Protein AF-A0A356NA91-F1 (afdb_monomer)

Nearest PDB structures (foldseek):
  4g2a-assembly1_A  TM=3.171E-01  e=8.346E-02  Legionella pneumophila subsp. pneumophila str. Philadelphia 1
  7w2t-assembly1_A  TM=3.058E-01  e=1.962E+00  Thermoanaerobacterium xylanolyticum LX-11
  4zlf-assembly1_A  TM=3.168E-01  e=4.503E+00  Saccharophagus degradans 2-40
  8i5u-assembly1_A  TM=1.752E-01  e=4.031E+00  Thermoanaerobacterium xylanolyticum LX-11

pLDDT: mean 80.65, std 19.04, range [24.55, 98.62]

Sequence (341 aa):
MKKRVDSVFKNATIATLVSAVIFVAVFCFFALLPTSVCEANSALRYYEGRDASGVILTTKDSPVVVEKEDLTFDIQFDEHYLNGLQIGSVSAKYTFKNTSDAEAKTNVVFPIDFLSVINYQNNDDFSKYGVKVNEETVTSNLRYSYKIQGSTFSVEDDLEYLKDEIITDEFYTPETVVYKYVYACTAGDSFCKMYFGGIDARKVVCDNVYTSYWQNLDGAESIGFWVDKNEYIFYSIGEEIDFAERAEFFSDSERTSRVNGSFKLLSKQDITFGDLAYQYYDENYGVSKTDWYNAVYASLKEVYPKIALGYCFNVYRNLYCWFEYDMTFAPQETLVNEVVA

Foldseek 3Di:
DVVVVVVVVVVVVVVVVVVVVVVVVVVVVVVPDPPDDDFDDDDDPDDDDDGHDQKDWPDPPFLKDFPDKDKDWDWAADPVDPVRTDTDWIKMKTKIWRQFQAKTKTKMKGFDFALVVCCVVPVPDCVQWFKDKQNHTDDWDKAWAFDDPPDDDDPVLRCPLRDPAADDDPFQDQQWKKKKWKWFKPDDFWKKKFWQPPDQLLQKEWQDDFPDWDQDPVRTIMTMHTNDDRMTIMMGTNDDDDRFVRIWIANDPVRPHTDDMTIDTPDMDIDGSNCLLCVQPDVVSVHDSRNSSSNLVVLSVVQPSHHHYSCSSVRSRRITIMIIDMDMARGRDIMMMMIID

Structure (mmCIF, N/CA/C/O backbone):
data_AF-A0A356NA91-F1
#
_entry.id   AF-A0A356NA91-F1
#
loop_
_atom_site.group_PDB
_atom_site.id
_atom_site.type_symbol
_atom_site.label_atom_id
_atom_site.label_alt_id
_atom_site.label_comp_id
_atom_site.label_asym_id
_atom_site.label_entity_id
_atom_site.label_seq_id
_atom_site.pdbx_PDB_ins_code
_atom_site.Cartn_x
_atom_site.Cartn_y
_atom_site.Cartn_z
_atom_site.occupancy
_atom_site.B_iso_or_equiv
_atom_site.auth_seq_id
_atom_site.auth_comp_id
_atom_site.auth_asym_id
_atom_site.auth_atom_id
_atom_site.pdbx_PDB_model_num
ATOM 1 N N . MET A 1 1 ? -66.023 53.956 -11.271 1.00 52.88 1 MET A N 1
ATOM 2 C CA . MET A 1 1 ? -64.610 53.641 -10.945 1.00 52.88 1 MET A CA 1
ATOM 3 C C . MET A 1 1 ? -64.351 53.307 -9.471 1.00 52.88 1 MET A C 1
ATOM 5 O O . MET A 1 1 ? -63.562 52.406 -9.245 1.00 52.88 1 MET A O 1
ATOM 9 N N . LYS A 1 2 ? -65.032 53.903 -8.475 1.00 46.31 2 LYS A N 1
ATOM 10 C CA . LYS A 1 2 ? -64.784 53.627 -7.035 1.00 46.31 2 LYS A CA 1
ATOM 11 C C . LYS A 1 2 ? -65.022 52.165 -6.583 1.00 46.31 2 LYS A C 1
ATOM 13 O O . LYS A 1 2 ? -64.142 51.566 -5.988 1.00 46.31 2 LYS A O 1
ATOM 18 N N . LYS A 1 3 ? -66.135 51.531 -6.985 1.00 44.50 3 LYS A N 1
ATOM 19 C CA . LYS A 1 3 ? -66.474 50.139 -6.587 1.00 44.50 3 LYS A CA 1
ATOM 20 C C . LYS A 1 3 ? -65.503 49.049 -7.077 1.00 44.50 3 LYS A C 1
ATOM 22 O O . LYS A 1 3 ? -65.467 47.973 -6.494 1.00 44.50 3 LYS A O 1
ATOM 27 N N . ARG A 1 4 ? -64.745 49.293 -8.154 1.00 42.06 4 ARG A N 1
ATOM 28 C CA . ARG A 1 4 ? -63.830 48.290 -8.734 1.00 42.06 4 ARG A CA 1
ATOM 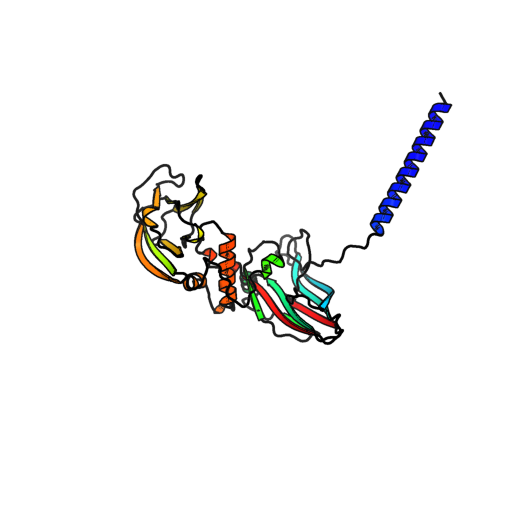29 C C . ARG A 1 4 ? -62.478 48.277 -8.010 1.00 42.06 4 ARG A C 1
ATOM 31 O O . ARG A 1 4 ? -61.898 47.211 -7.858 1.00 42.06 4 ARG A O 1
ATOM 38 N N . VAL A 1 5 ? -62.043 49.434 -7.503 1.00 47.41 5 VAL A N 1
ATOM 39 C CA . VAL A 1 5 ? -60.789 49.598 -6.749 1.00 47.41 5 VAL A CA 1
ATOM 40 C C . VAL A 1 5 ? -60.898 48.955 -5.360 1.00 47.41 5 VAL A C 1
ATOM 42 O O . VAL A 1 5 ? -60.019 48.187 -4.986 1.00 47.41 5 VAL A O 1
ATOM 45 N N . ASP A 1 6 ? -62.024 49.127 -4.659 1.00 45.84 6 ASP A N 1
ATOM 46 C CA . ASP A 1 6 ? -62.216 48.549 -3.315 1.00 45.84 6 ASP A CA 1
ATOM 47 C C . ASP A 1 6 ? -62.248 47.006 -3.304 1.00 45.84 6 ASP A C 1
ATOM 49 O O . ASP A 1 6 ? -61.796 46.381 -2.344 1.00 45.84 6 ASP A O 1
ATOM 53 N N . SER A 1 7 ? -62.739 46.364 -4.377 1.00 46.72 7 SER A N 1
ATOM 54 C CA . SER A 1 7 ? -62.744 44.891 -4.482 1.00 46.72 7 SER A CA 1
ATOM 55 C C . SER A 1 7 ? -61.357 44.307 -4.767 1.00 46.72 7 SER A C 1
ATOM 57 O O . SER A 1 7 ? -61.027 43.233 -4.272 1.00 46.72 7 SER A O 1
ATOM 59 N N . VAL A 1 8 ? -60.522 45.036 -5.518 1.00 48.06 8 VAL A N 1
ATOM 60 C CA . VAL A 1 8 ? -59.151 44.615 -5.837 1.00 48.06 8 VAL A CA 1
ATOM 61 C C . VAL A 1 8 ? -58.264 44.738 -4.599 1.00 48.06 8 VAL A C 1
ATOM 63 O O . VAL A 1 8 ? -57.504 43.817 -4.314 1.00 48.06 8 VAL A O 1
ATOM 66 N N . PHE A 1 9 ? -58.425 45.804 -3.806 1.00 45.66 9 PHE A N 1
ATOM 67 C CA . PHE A 1 9 ? -57.705 45.952 -2.538 1.00 45.66 9 PHE A CA 1
ATOM 68 C C . PHE A 1 9 ? -58.121 44.896 -1.504 1.00 45.66 9 PHE A C 1
ATOM 70 O O . PHE A 1 9 ? -57.244 44.263 -0.927 1.00 45.66 9 PHE A O 1
ATOM 77 N N . LYS A 1 10 ? -59.422 44.608 -1.329 1.00 48.16 10 LYS A N 1
ATOM 78 C CA . LYS A 1 10 ? -59.873 43.528 -0.425 1.00 48.16 10 LYS A CA 1
ATOM 79 C C . LYS A 1 10 ? -59.337 42.150 -0.825 1.00 48.16 10 LYS A C 1
ATOM 81 O O . LYS A 1 10 ? -58.897 41.401 0.043 1.00 48.16 10 LYS A O 1
ATOM 86 N N . ASN A 1 11 ? -59.338 41.826 -2.119 1.00 46.75 11 ASN A N 1
ATOM 87 C CA . ASN A 1 11 ? -58.838 40.538 -2.604 1.00 46.75 11 ASN A CA 1
ATOM 88 C C . ASN A 1 11 ? -57.311 40.424 -2.476 1.00 46.75 11 ASN A C 1
ATOM 90 O O . ASN A 1 11 ? -56.815 39.350 -2.149 1.00 46.75 11 ASN A O 1
ATOM 94 N N . ALA A 1 12 ? -56.574 41.526 -2.653 1.00 48.59 12 ALA A N 1
ATOM 95 C CA . ALA A 1 12 ? -55.131 41.561 -2.434 1.00 48.59 12 ALA A CA 1
ATOM 96 C C . ALA A 1 12 ? -54.767 41.361 -0.953 1.00 48.59 12 ALA A C 1
ATOM 98 O O . ALA A 1 12 ? -53.853 40.590 -0.666 1.00 48.59 12 ALA A O 1
ATOM 99 N N . THR A 1 13 ? -55.505 41.979 -0.019 1.00 53.97 13 THR A N 1
ATOM 100 C CA . THR A 1 13 ? -55.284 41.830 1.434 1.00 53.97 13 THR A CA 1
ATOM 101 C C . THR A 1 13 ? -55.638 40.429 1.940 1.00 53.97 13 THR A C 1
ATOM 103 O O . THR A 1 13 ? -54.930 39.879 2.777 1.00 53.97 13 THR A O 1
ATOM 106 N N . ILE A 1 14 ? -56.700 39.811 1.409 1.00 56.38 14 ILE A N 1
ATOM 107 C CA . ILE A 1 14 ? -57.073 38.429 1.754 1.00 56.38 14 ILE A CA 1
ATOM 108 C C . ILE A 1 14 ? -56.044 37.436 1.195 1.00 56.38 14 ILE A C 1
ATOM 110 O O . ILE A 1 14 ? -55.638 36.522 1.908 1.00 56.38 14 ILE A O 1
ATOM 114 N N . ALA A 1 15 ? -55.553 37.640 -0.032 1.00 52.84 15 ALA A N 1
ATOM 115 C CA . ALA A 1 15 ? -54.510 36.794 -0.613 1.00 52.84 15 ALA A CA 1
ATOM 116 C C . ALA A 1 15 ? -53.174 36.889 0.150 1.00 52.84 15 ALA A C 1
ATOM 118 O O . ALA A 1 15 ? -52.513 35.871 0.348 1.00 52.84 15 ALA A O 1
ATOM 119 N N . THR A 1 16 ? -52.800 38.077 0.645 1.00 56.31 16 THR A N 1
ATOM 120 C CA . THR A 1 16 ? -51.596 38.239 1.486 1.00 56.31 16 THR A CA 1
ATOM 121 C C . THR A 1 16 ? -51.759 37.597 2.861 1.00 56.31 16 THR A C 1
ATOM 123 O O . THR A 1 16 ? -50.821 36.962 3.336 1.00 56.31 16 THR A O 1
ATOM 126 N N . LEU A 1 17 ? -52.943 37.685 3.481 1.00 55.72 17 LEU A N 1
ATOM 127 C CA . LEU A 1 17 ? -53.200 37.022 4.765 1.00 55.72 17 LEU A CA 1
ATOM 128 C C . LEU A 1 17 ? -53.178 35.492 4.639 1.00 55.72 17 LEU A C 1
ATOM 130 O O . LEU A 1 17 ? -52.579 34.816 5.470 1.00 55.72 17 LEU A O 1
ATOM 134 N N . VAL A 1 18 ? -53.790 34.943 3.585 1.00 59.69 18 VAL A N 1
ATOM 135 C CA . VAL A 1 18 ? -53.795 33.494 3.324 1.00 59.69 18 VAL A CA 1
ATOM 136 C C . VAL A 1 18 ? -52.380 32.996 3.024 1.00 59.69 18 VAL A C 1
ATOM 138 O O . VAL A 1 18 ? -51.972 31.970 3.562 1.00 59.69 18 VAL A O 1
ATOM 141 N N . SER A 1 19 ? -51.591 33.751 2.252 1.00 56.41 19 SER A N 1
ATOM 142 C CA . SER A 1 19 ? -50.186 33.418 2.000 1.00 56.41 19 SER A CA 1
ATOM 143 C C . SER A 1 19 ? -49.344 33.437 3.278 1.00 56.41 19 SER A C 1
ATOM 145 O O . SER A 1 19 ? -48.498 32.565 3.447 1.00 56.41 19 SER A O 1
ATOM 147 N N . ALA A 1 20 ? -49.574 34.389 4.188 1.00 54.94 20 ALA A N 1
ATOM 148 C CA . ALA A 1 20 ? -48.843 34.470 5.452 1.00 54.94 20 ALA A CA 1
ATOM 149 C C . ALA A 1 20 ? -49.190 33.307 6.398 1.00 54.94 20 ALA A C 1
ATOM 151 O O . ALA A 1 20 ? -48.299 32.731 7.016 1.00 54.94 20 ALA A O 1
ATOM 152 N N . VAL A 1 21 ? -50.465 32.910 6.470 1.00 63.47 21 VAL A N 1
ATOM 153 C CA . VAL A 1 21 ? -50.903 31.773 7.298 1.00 63.47 21 VAL A CA 1
ATOM 154 C C . VAL A 1 21 ? -50.375 30.445 6.750 1.00 63.47 21 VAL A C 1
ATOM 156 O O . VAL A 1 21 ? -49.928 29.610 7.531 1.00 63.47 21 VAL A O 1
ATOM 159 N N . ILE A 1 22 ? -50.353 30.262 5.425 1.00 62.59 22 ILE A N 1
ATOM 160 C CA . ILE A 1 22 ? -49.745 29.076 4.799 1.00 62.59 22 ILE A CA 1
ATOM 161 C C . ILE A 1 22 ? -48.235 29.047 5.062 1.00 62.59 22 ILE A C 1
ATOM 163 O O . ILE A 1 22 ? -47.702 27.996 5.403 1.00 62.59 22 ILE A O 1
ATOM 167 N N . PHE A 1 23 ? -47.552 30.192 4.974 1.00 56.34 23 PHE A N 1
ATOM 168 C CA . PHE A 1 23 ? -46.113 30.268 5.231 1.00 56.34 23 PHE A CA 1
ATOM 169 C C . PHE A 1 23 ? -45.770 29.897 6.681 1.00 56.34 23 PHE A C 1
ATOM 171 O O . PHE A 1 23 ? -44.869 29.097 6.908 1.00 56.34 23 PHE A O 1
ATOM 178 N N . VAL A 1 24 ? -46.535 30.399 7.657 1.00 60.75 24 VAL A N 1
ATOM 179 C CA . VAL A 1 24 ? -46.356 30.057 9.079 1.00 60.75 24 VAL A CA 1
ATOM 180 C C . VAL A 1 24 ? -46.704 28.590 9.353 1.00 60.75 24 VAL A C 1
ATOM 182 O O . VAL A 1 24 ? -45.975 27.922 10.079 1.00 60.75 24 VAL A O 1
ATOM 185 N N . ALA A 1 25 ? -47.760 28.052 8.735 1.00 54.66 25 ALA A N 1
ATOM 186 C CA . ALA A 1 25 ? -48.141 26.649 8.901 1.00 54.66 25 ALA A CA 1
ATOM 187 C C . ALA A 1 25 ? -47.094 25.679 8.325 1.00 54.66 25 ALA A C 1
ATOM 189 O O . ALA A 1 25 ? -46.792 24.670 8.957 1.00 54.66 25 ALA A O 1
ATOM 190 N N . VAL A 1 26 ? -46.495 26.000 7.171 1.00 55.28 26 VAL A N 1
ATOM 191 C CA . VAL A 1 26 ? -45.390 25.220 6.589 1.00 55.28 26 VAL A CA 1
ATOM 192 C C . VAL A 1 26 ? -44.143 25.316 7.473 1.00 55.28 26 VAL A C 1
ATOM 194 O O . VAL A 1 26 ? -43.510 24.298 7.736 1.00 55.28 26 VAL A O 1
ATOM 197 N N . PHE A 1 27 ? -43.833 26.498 8.014 1.00 48.66 27 PHE A N 1
ATOM 198 C CA . PHE A 1 27 ? -42.690 26.685 8.915 1.00 48.66 27 PHE A CA 1
ATOM 199 C C . PHE A 1 27 ? -42.842 25.902 10.230 1.00 48.66 27 PHE A C 1
ATOM 201 O O . PHE A 1 27 ? -41.894 25.271 10.693 1.00 48.66 27 PHE A O 1
ATOM 208 N N . CYS A 1 28 ? -44.048 25.871 10.806 1.00 48.38 28 CYS A N 1
ATOM 209 C CA . CYS A 1 28 ? -44.343 25.064 11.991 1.00 48.38 28 CYS A CA 1
ATOM 210 C C . CYS A 1 28 ? -44.308 23.555 11.706 1.00 48.38 28 CYS A C 1
ATOM 212 O O . CYS A 1 28 ? -43.957 22.790 12.599 1.00 48.38 28 CYS A O 1
ATOM 214 N N . PHE A 1 29 ? -44.625 23.120 10.480 1.00 44.59 29 PHE A N 1
ATOM 215 C CA . PHE A 1 29 ? -44.532 21.709 10.093 1.00 44.59 29 PHE A CA 1
ATOM 216 C C . PHE A 1 29 ? -43.074 21.245 9.951 1.00 44.59 29 PHE A C 1
ATOM 218 O O . PHE A 1 29 ? -42.764 20.126 10.341 1.00 44.59 29 PHE A O 1
ATOM 225 N N . PHE A 1 30 ? -42.162 22.111 9.489 1.00 46.22 30 PHE A N 1
ATOM 226 C CA . PHE A 1 30 ? -40.718 21.826 9.474 1.00 46.22 30 PHE A CA 1
ATOM 227 C C . PHE A 1 30 ? -40.083 21.838 10.873 1.00 46.22 30 PHE A C 1
ATOM 229 O O . PHE A 1 30 ? -39.152 21.079 11.116 1.00 46.22 30 PHE A O 1
ATOM 236 N N . ALA A 1 31 ? -40.604 22.642 11.806 1.00 46.47 31 ALA A N 1
ATOM 237 C CA . ALA A 1 31 ? -40.119 22.695 13.190 1.00 46.47 31 ALA A CA 1
ATOM 238 C C . ALA A 1 31 ? -40.590 21.518 14.076 1.00 46.47 31 ALA A C 1
ATOM 240 O O . ALA A 1 31 ? -40.097 21.364 15.189 1.00 46.47 31 ALA A O 1
ATOM 241 N N . LEU A 1 32 ? -41.552 20.715 13.602 1.00 40.22 32 LEU A N 1
ATOM 242 C CA . LEU A 1 32 ? -42.113 19.547 14.302 1.00 40.22 32 LEU A CA 1
ATOM 243 C C . LEU A 1 32 ? -41.665 18.204 13.701 1.00 40.22 32 LEU A C 1
ATOM 245 O O . LEU A 1 32 ? -42.078 17.152 14.191 1.00 40.22 32 LEU A O 1
ATOM 249 N N . LEU A 1 33 ? -40.833 18.219 12.656 1.00 39.28 33 LEU A N 1
ATOM 250 C CA . LEU A 1 33 ? -40.148 17.011 12.205 1.00 39.28 33 LEU A CA 1
ATOM 251 C C . LEU A 1 33 ? -39.093 16.640 13.258 1.00 39.28 33 LEU A C 1
ATOM 253 O O . LEU A 1 33 ? -38.410 17.543 13.747 1.00 39.28 33 LEU A O 1
ATOM 257 N N . PRO A 1 34 ? -38.961 15.354 13.637 1.00 36.94 34 PRO A N 1
ATOM 258 C CA . PRO A 1 34 ? -37.907 14.931 14.547 1.00 36.94 34 PRO A CA 1
ATOM 259 C C . PRO A 1 34 ? -36.578 15.427 13.987 1.00 36.94 34 PRO A C 1
ATOM 261 O O . PRO A 1 34 ? -36.238 15.148 12.836 1.00 36.94 34 PRO A O 1
ATOM 264 N N . THR A 1 35 ? -35.872 16.222 14.790 1.00 37.59 35 THR A N 1
ATOM 265 C CA . THR A 1 35 ? -34.499 16.613 14.502 1.00 37.59 35 THR A CA 1
ATOM 266 C C . THR A 1 35 ? -33.730 15.331 14.245 1.00 37.59 35 THR A C 1
ATOM 268 O O . THR A 1 35 ? -33.731 14.428 15.082 1.00 37.59 35 THR A O 1
ATOM 271 N N . SER A 1 36 ? -33.178 15.258 13.041 1.00 34.56 36 SER A N 1
ATOM 272 C CA . SER A 1 36 ? -32.194 14.293 12.575 1.00 34.56 36 SER A CA 1
ATOM 273 C C . SER A 1 36 ? -31.358 13.708 13.712 1.00 34.56 36 SER A C 1
ATOM 275 O O . SER A 1 36 ? -30.890 14.438 14.587 1.00 34.56 36 SER A O 1
ATOM 277 N N . VAL A 1 37 ? -31.194 12.385 13.658 1.00 28.83 37 VAL A N 1
ATOM 278 C CA . VAL A 1 37 ? -30.255 11.609 14.468 1.00 28.83 37 VAL A CA 1
ATOM 279 C C . VAL A 1 37 ? -28.923 12.356 14.507 1.00 28.83 37 VAL A C 1
ATOM 281 O O . VAL A 1 37 ? -28.446 12.855 13.487 1.00 28.83 37 VAL A O 1
ATOM 284 N N . CYS A 1 38 ? -28.406 12.540 15.717 1.00 27.58 38 CYS A N 1
ATOM 285 C CA . CYS A 1 38 ? -27.170 13.259 15.957 1.00 27.58 38 CYS A CA 1
ATOM 286 C C . CYS A 1 38 ? -26.015 12.354 15.515 1.00 27.58 38 CYS A C 1
ATOM 288 O O . CYS A 1 38 ? -25.649 11.426 16.224 1.00 27.58 38 CY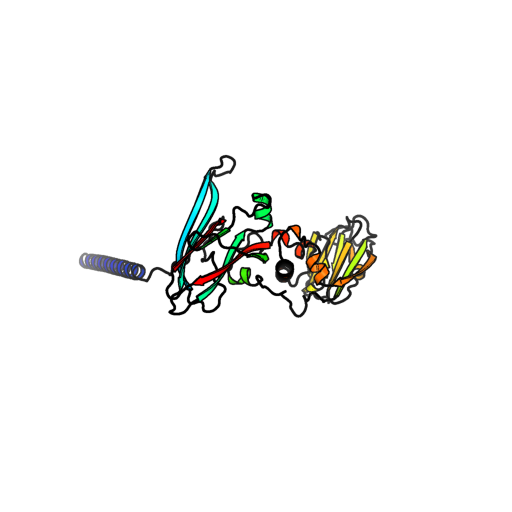S A O 1
ATOM 290 N N . GLU A 1 39 ? -25.502 12.615 14.322 1.00 34.12 39 GLU A N 1
ATOM 291 C CA . GLU A 1 39 ? -24.329 11.984 13.726 1.00 34.12 39 GLU A CA 1
ATOM 292 C C . GLU A 1 39 ? -23.121 12.895 14.089 1.00 34.12 39 GLU A C 1
ATOM 294 O O . GLU A 1 39 ? -23.001 14.008 13.568 1.00 34.12 39 GLU A O 1
ATOM 299 N N . ALA A 1 40 ? -22.259 12.485 15.041 1.00 32.94 40 ALA A N 1
ATOM 300 C CA . ALA A 1 40 ? -21.086 13.236 15.526 1.00 32.94 40 ALA A CA 1
ATOM 301 C C . ALA A 1 40 ? -19.714 12.823 14.916 1.00 32.94 40 ALA A C 1
ATOM 303 O O . ALA A 1 40 ? -19.299 11.671 14.940 1.00 32.94 40 ALA A O 1
ATOM 304 N N . ASN A 1 41 ? -19.008 13.826 14.369 1.00 40.06 41 ASN A N 1
ATOM 305 C CA . ASN A 1 41 ? -17.774 13.793 13.565 1.00 40.06 41 ASN A CA 1
ATOM 306 C C . ASN A 1 41 ? -16.497 13.979 14.395 1.00 40.06 41 ASN A C 1
ATOM 308 O O . ASN A 1 41 ? -16.282 15.053 14.959 1.00 40.06 41 ASN A O 1
ATOM 312 N N . SER A 1 42 ? -15.593 12.997 14.392 1.00 36.69 42 SER A N 1
ATOM 313 C CA . SER A 1 42 ? -14.271 13.120 15.022 1.00 36.69 42 SER A CA 1
ATOM 314 C C . SER A 1 42 ? -13.304 13.947 14.157 1.00 36.69 42 SER A C 1
ATOM 316 O O . SER A 1 42 ? -12.616 13.455 13.273 1.00 36.69 42 SER A O 1
ATOM 318 N N . ALA A 1 43 ? -13.362 15.255 14.404 1.00 30.84 43 ALA A N 1
ATOM 319 C CA . ALA A 1 43 ? -12.543 16.381 13.945 1.00 30.84 43 ALA A CA 1
ATOM 320 C C . ALA A 1 43 ? -11.303 16.147 13.044 1.00 30.84 43 ALA A C 1
ATOM 322 O O . ALA A 1 43 ? -10.238 15.726 13.491 1.00 30.84 43 ALA A O 1
ATOM 323 N N . LEU A 1 44 ? -11.408 16.663 11.810 1.00 29.06 44 LEU A N 1
ATOM 324 C CA . LEU A 1 44 ? -10.312 17.029 10.902 1.00 29.06 44 LEU A CA 1
ATOM 325 C C . LEU A 1 44 ? -10.004 18.539 10.988 1.00 29.06 44 LEU A C 1
ATOM 327 O O . LEU A 1 44 ? -10.881 19.359 11.256 1.00 29.06 44 LEU A O 1
ATOM 331 N N . ARG A 1 45 ? -8.755 18.927 10.688 1.00 34.28 45 ARG A N 1
ATOM 332 C CA . ARG A 1 45 ? -8.235 20.316 10.746 1.00 34.28 45 ARG A CA 1
ATOM 333 C C . ARG A 1 45 ? -8.878 21.311 9.749 1.00 34.28 45 ARG A C 1
ATOM 335 O O . ARG A 1 45 ? -8.537 22.490 9.792 1.00 34.28 45 ARG A O 1
ATOM 342 N N . TYR A 1 46 ? -9.809 20.880 8.892 1.00 30.75 46 TYR A N 1
ATOM 343 C CA . TYR A 1 46 ? -10.537 21.729 7.937 1.00 30.75 46 TYR A CA 1
ATOM 344 C C . TYR A 1 46 ? -12.014 21.303 7.836 1.00 30.75 46 TYR A C 1
ATOM 346 O O . TYR A 1 46 ? -12.313 20.123 7.678 1.00 30.75 46 TYR A O 1
ATOM 354 N N . TYR A 1 47 ? -12.931 22.273 7.941 1.00 28.22 47 TYR A N 1
ATOM 355 C CA . TYR A 1 47 ? -14.386 22.073 7.929 1.00 28.22 47 TYR A CA 1
ATOM 356 C C . TYR A 1 47 ? -14.944 22.018 6.494 1.00 28.22 47 TYR A C 1
ATOM 358 O O . TYR A 1 47 ? -15.162 23.064 5.889 1.00 28.22 47 TYR A O 1
ATOM 366 N N . GLU A 1 48 ? -15.280 20.827 5.998 1.00 24.55 48 GLU A N 1
ATOM 367 C CA . GLU A 1 48 ? -16.399 20.618 5.064 1.00 24.55 48 GLU A CA 1
ATOM 368 C C . GLU A 1 48 ? -17.190 19.392 5.546 1.00 24.55 48 GLU A C 1
ATOM 370 O O . GLU A 1 48 ? -16.616 18.355 5.864 1.00 24.55 48 GLU A O 1
ATOM 375 N N . GLY A 1 49 ? -18.504 19.555 5.733 1.00 26.39 49 GLY A N 1
ATOM 376 C CA . GLY A 1 49 ? -19.313 18.660 6.562 1.00 26.39 49 GLY A CA 1
ATOM 377 C C . GLY A 1 49 ? -19.670 17.318 5.924 1.00 26.39 49 GLY A C 1
ATOM 378 O O . GLY A 1 49 ? -20.227 17.298 4.825 1.00 26.39 49 GLY A O 1
ATOM 379 N N . ARG A 1 50 ? -19.443 16.226 6.668 1.00 24.86 50 ARG A N 1
ATOM 380 C CA . ARG A 1 50 ? -20.292 15.022 6.732 1.00 24.86 50 ARG A CA 1
ATOM 381 C C . ARG A 1 50 ? -19.807 14.009 7.787 1.00 24.86 50 ARG A C 1
ATOM 383 O O . ARG A 1 50 ? -18.628 14.027 8.112 1.00 24.86 50 ARG A O 1
ATOM 390 N N . ASP A 1 51 ? -20.789 13.220 8.239 1.00 34.59 51 ASP A N 1
ATOM 391 C CA . ASP A 1 51 ? -20.927 12.128 9.232 1.00 34.59 51 ASP A CA 1
ATOM 392 C C . ASP A 1 51 ? -19.679 11.258 9.558 1.00 34.59 51 ASP A C 1
ATOM 394 O O . ASP A 1 51 ? -18.902 10.957 8.664 1.00 34.59 51 ASP A O 1
ATOM 398 N N . ALA A 1 52 ? -19.444 10.642 10.726 1.00 36.16 52 ALA A N 1
ATOM 399 C CA . ALA A 1 52 ? -19.764 10.892 12.132 1.00 36.16 52 ALA A CA 1
ATOM 400 C C . ALA A 1 52 ? -19.468 9.634 12.986 1.00 36.16 52 ALA A C 1
ATOM 402 O O . ALA A 1 52 ? -20.364 9.024 13.563 1.00 36.16 52 ALA A O 1
ATOM 403 N N . SER A 1 53 ? -18.217 9.176 13.037 1.00 42.53 53 SER A N 1
ATOM 404 C CA . SER A 1 53 ? -17.776 8.287 14.124 1.00 42.53 53 SER A CA 1
ATOM 405 C C . SER A 1 53 ? -16.254 8.226 14.176 1.00 42.53 53 SER A C 1
ATOM 407 O O . SER A 1 53 ? -15.608 7.900 13.184 1.00 42.53 53 SER A O 1
ATOM 409 N N . GLY A 1 54 ? -15.669 8.566 15.326 1.00 51.41 54 GLY A N 1
ATOM 410 C CA . GLY A 1 54 ? -14.260 8.277 15.608 1.00 51.41 54 GLY A CA 1
ATOM 411 C C . GLY A 1 54 ? -14.072 6.904 16.226 1.00 51.41 54 GLY A C 1
ATOM 412 O O . GLY A 1 54 ? -13.074 6.257 15.966 1.00 51.41 54 GLY A O 1
ATOM 413 N N . VAL A 1 55 ? -15.023 6.406 17.018 1.00 54.91 55 VAL A N 1
ATOM 414 C CA . VAL A 1 55 ? -14.967 5.024 17.513 1.00 54.91 55 VAL A CA 1
ATOM 415 C C . VAL A 1 55 ? -15.851 4.129 16.662 1.00 54.91 55 VAL A C 1
ATOM 417 O O . VAL A 1 55 ? -17.034 4.413 16.484 1.00 54.91 55 VAL A O 1
ATOM 420 N N . ILE A 1 56 ? -15.287 3.018 16.190 1.00 67.94 56 ILE A N 1
ATOM 421 C CA . ILE A 1 56 ? -15.987 2.059 15.343 1.00 67.94 56 ILE A CA 1
ATOM 422 C C . ILE A 1 56 ? -16.083 0.721 16.068 1.00 67.94 56 ILE A C 1
ATOM 424 O O . ILE A 1 56 ? -15.080 0.141 16.486 1.00 67.94 56 ILE A O 1
ATOM 428 N N . LEU A 1 57 ? -17.313 0.225 16.206 1.00 62.34 57 LEU A N 1
ATOM 429 C CA . LEU A 1 57 ? -17.581 -1.138 16.654 1.00 62.34 57 LEU A CA 1
ATOM 430 C C . LEU A 1 57 ? -17.505 -2.058 15.434 1.00 62.34 57 LEU A C 1
ATOM 432 O O . LEU A 1 57 ? -18.340 -1.980 14.537 1.00 62.34 57 LEU A O 1
ATOM 436 N N . THR A 1 58 ? -16.509 -2.937 15.397 1.00 63.28 58 THR A N 1
ATOM 437 C CA . THR A 1 58 ? -16.291 -3.859 14.264 1.00 63.28 58 THR A CA 1
ATOM 438 C C . THR A 1 58 ? -17.107 -5.148 14.402 1.00 63.28 58 THR A C 1
ATOM 440 O O . THR A 1 58 ? -17.239 -5.931 13.461 1.00 63.28 58 THR A O 1
ATOM 443 N N . THR A 1 59 ? -17.690 -5.383 15.581 1.00 62.50 59 THR A N 1
ATOM 444 C CA . THR A 1 59 ? -18.488 -6.577 15.864 1.00 62.50 59 THR A CA 1
ATOM 445 C C . THR A 1 59 ? -19.862 -6.472 15.214 1.00 62.50 59 THR A C 1
ATOM 447 O O . THR A 1 59 ? -20.694 -5.643 15.586 1.00 62.50 59 THR A O 1
ATOM 450 N N . LYS A 1 60 ? -20.111 -7.353 14.245 1.00 62.34 60 LYS A N 1
ATOM 451 C C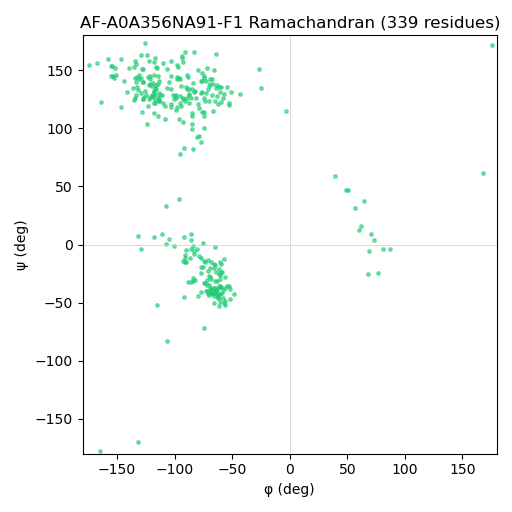A . LYS A 1 60 ? -21.387 -7.435 13.535 1.00 62.34 60 LYS A CA 1
ATOM 452 C C . LYS A 1 60 ? -22.545 -7.717 14.503 1.00 62.34 60 LYS A C 1
ATOM 454 O O . LYS A 1 60 ? -22.434 -8.598 15.351 1.00 62.34 60 LYS A O 1
ATOM 459 N N . ASP A 1 61 ? -23.652 -6.992 14.334 1.00 67.81 61 ASP A N 1
ATOM 460 C CA . ASP A 1 61 ? -24.883 -7.125 15.131 1.00 67.81 61 ASP A CA 1
ATOM 461 C C . ASP A 1 61 ? -24.667 -6.950 16.655 1.00 67.81 61 ASP A C 1
ATOM 463 O O . ASP A 1 61 ? -25.366 -7.556 17.469 1.00 67.81 61 ASP A O 1
ATOM 467 N N . SER A 1 62 ? -23.692 -6.119 17.054 1.00 70.44 62 SER A N 1
ATOM 468 C CA . SER A 1 62 ? -23.417 -5.826 18.466 1.00 70.44 62 SER A CA 1
ATOM 469 C C . SER A 1 62 ? -24.634 -5.181 19.155 1.00 70.44 62 SER A C 1
ATOM 471 O O . SER A 1 62 ? -25.177 -4.200 18.642 1.00 70.44 62 SER A O 1
ATOM 473 N N . PRO A 1 63 ? -25.062 -5.664 20.341 1.00 74.00 63 PRO A N 1
ATOM 474 C CA . PRO A 1 63 ? -26.143 -5.044 21.114 1.00 74.00 63 PRO A CA 1
ATOM 475 C C . PRO A 1 63 ? -25.701 -3.751 21.825 1.00 74.00 63 PRO A C 1
ATOM 477 O O . PRO A 1 63 ? -26.483 -3.151 22.574 1.00 74.00 63 PRO A O 1
ATOM 480 N N . VAL A 1 64 ? -24.439 -3.353 21.641 1.00 74.19 64 VAL A N 1
ATOM 481 C CA . VAL A 1 64 ? -23.834 -2.170 22.243 1.00 74.19 64 VAL A CA 1
ATOM 482 C C . VAL A 1 64 ? -24.126 -0.949 21.379 1.00 74.19 64 VAL A C 1
ATOM 484 O O . VAL A 1 64 ? -23.830 -0.935 20.188 1.00 74.19 64 VAL A O 1
ATOM 487 N N . VAL A 1 65 ? -24.685 0.091 21.993 1.00 75.69 65 VAL A N 1
ATOM 488 C CA . VAL A 1 65 ? -24.989 1.372 21.341 1.00 75.69 65 VAL A CA 1
ATOM 489 C C . VAL A 1 65 ? -24.171 2.499 21.960 1.00 75.69 65 VAL A C 1
ATOM 491 O O . VAL A 1 65 ? -23.814 2.435 23.138 1.00 75.69 65 VAL A O 1
ATOM 494 N N . VAL A 1 66 ? -23.904 3.549 21.183 1.00 80.62 66 VAL A N 1
ATOM 495 C CA . VAL A 1 66 ? -23.336 4.802 21.699 1.00 80.62 66 VAL A CA 1
ATOM 496 C C . VAL A 1 66 ? -24.484 5.664 22.219 1.00 80.62 66 VAL A C 1
ATOM 498 O O . VAL A 1 66 ? -25.307 6.136 21.440 1.00 80.62 66 VAL A O 1
ATOM 501 N N . GLU A 1 67 ? -24.578 5.855 23.535 1.00 78.81 67 GLU A N 1
ATOM 502 C CA . GLU A 1 67 ? -25.591 6.732 24.144 1.00 78.81 67 GLU A CA 1
ATOM 503 C C . GLU A 1 67 ? -25.149 8.201 24.161 1.00 78.81 67 GLU A C 1
ATOM 505 O O . GLU A 1 67 ? -25.992 9.101 24.145 1.00 78.81 67 GLU A O 1
ATOM 510 N N . LYS A 1 68 ? -23.837 8.455 24.228 1.00 77.12 68 LYS A N 1
ATOM 511 C CA . LYS A 1 68 ? -23.278 9.806 24.344 1.00 77.12 68 LYS A CA 1
ATOM 512 C C . LYS A 1 68 ? -21.863 9.883 23.778 1.00 77.12 68 LYS A C 1
ATOM 514 O O . LYS A 1 68 ? -21.077 8.963 23.987 1.00 77.12 68 LYS A O 1
ATOM 519 N N . GLU A 1 69 ? -21.535 11.016 23.169 1.00 80.81 69 GLU A N 1
ATOM 520 C CA . GLU A 1 69 ? -20.180 11.403 22.775 1.00 80.81 69 GLU A CA 1
ATOM 521 C C . GLU A 1 69 ? -19.863 12.796 23.343 1.00 80.81 69 GLU A C 1
ATOM 523 O O . GLU A 1 69 ? -20.631 13.740 23.152 1.00 80.81 69 GLU A O 1
ATOM 528 N N . ASP A 1 70 ? -18.744 12.917 24.059 1.00 80.81 70 ASP A N 1
ATOM 529 C CA . ASP A 1 70 ? -18.182 14.179 24.536 1.00 80.81 70 ASP A CA 1
ATOM 530 C C . ASP A 1 70 ? -16.799 14.385 23.901 1.00 80.81 70 ASP A C 1
ATOM 532 O O . ASP A 1 70 ? -15.845 13.668 24.212 1.00 80.81 70 ASP A O 1
ATOM 536 N N . LEU A 1 71 ? -16.677 15.395 23.039 1.00 79.75 71 LEU A N 1
ATOM 537 C CA . LEU A 1 71 ? -15.409 15.801 22.432 1.00 79.75 71 LEU A CA 1
ATOM 538 C C . LEU A 1 71 ? -14.840 17.018 23.161 1.00 79.75 71 LEU A C 1
ATOM 540 O O . LEU A 1 71 ? -15.514 18.039 23.312 1.00 79.75 71 LEU A O 1
ATOM 544 N N . THR A 1 72 ? -13.584 16.922 23.585 1.00 77.25 72 THR A N 1
ATOM 545 C CA . THR A 1 72 ? -12.836 18.024 24.192 1.00 77.25 72 THR A CA 1
ATOM 546 C C . THR A 1 72 ? -11.694 18.420 23.273 1.00 77.25 72 THR A C 1
ATOM 548 O O . THR A 1 72 ? -10.845 17.601 22.936 1.00 77.25 72 THR A O 1
ATOM 551 N N . PHE A 1 73 ? -11.668 19.696 22.901 1.00 71.88 73 PHE A N 1
ATOM 552 C CA . PHE A 1 73 ? -10.606 20.293 22.099 1.00 71.88 73 PHE A CA 1
ATOM 553 C C . PHE A 1 73 ? -9.781 21.218 22.982 1.00 71.88 73 PHE A C 1
ATOM 555 O O . PHE A 1 73 ? -10.314 22.201 23.503 1.00 71.88 73 PHE A O 1
ATOM 562 N N . ASP A 1 74 ? -8.492 20.930 23.130 1.00 69.81 74 ASP A N 1
ATOM 563 C CA . ASP A 1 74 ? -7.548 21.915 23.644 1.00 69.81 74 ASP A CA 1
ATOM 564 C C . ASP A 1 74 ? -7.169 22.858 22.500 1.00 69.81 74 ASP A C 1
ATOM 566 O O . ASP A 1 74 ? -6.687 22.426 21.453 1.00 69.81 74 ASP A O 1
ATOM 570 N N . ILE A 1 75 ? -7.428 24.150 22.676 1.00 72.62 75 ILE A N 1
ATOM 571 C CA . ILE A 1 75 ? -7.123 25.180 21.686 1.00 72.62 75 ILE A CA 1
ATOM 572 C C . ILE A 1 75 ? -6.048 26.078 22.287 1.00 72.62 75 ILE A C 1
ATOM 574 O O . ILE A 1 75 ? -6.298 26.845 23.217 1.00 72.62 75 ILE A O 1
ATOM 578 N N . GLN A 1 76 ? -4.852 25.983 21.726 1.00 68.12 76 GLN A N 1
ATOM 579 C CA . GLN A 1 76 ? -3.667 26.716 22.137 1.00 68.12 76 GLN A CA 1
ATOM 580 C C . GLN A 1 76 ? -3.451 27.940 21.250 1.00 68.12 76 GLN A C 1
ATOM 582 O O . GLN A 1 76 ? -3.893 27.988 20.099 1.00 68.12 76 GLN A O 1
ATOM 587 N N . PHE A 1 77 ? -2.763 28.938 21.806 1.00 67.44 77 PHE A N 1
ATOM 588 C CA . PHE A 1 77 ? -2.383 30.137 21.075 1.00 67.44 77 PHE A CA 1
ATOM 589 C C . PHE A 1 77 ? -0.866 30.177 20.834 1.00 67.44 77 PHE A C 1
ATOM 591 O O . PHE A 1 77 ? -0.107 30.170 21.802 1.00 67.44 77 PHE A O 1
ATOM 598 N N . ASP A 1 78 ? -0.432 30.248 19.574 1.00 63.12 78 ASP A N 1
ATOM 599 C CA . ASP A 1 78 ? 0.968 30.407 19.163 1.00 63.12 78 ASP A CA 1
ATOM 600 C C . ASP A 1 78 ? 1.129 31.578 18.180 1.00 63.12 78 ASP A C 1
ATOM 602 O O . ASP A 1 78 ? 0.674 31.545 17.034 1.00 63.12 78 ASP A O 1
ATOM 606 N N . GLU A 1 79 ? 1.836 32.614 18.635 1.00 63.03 79 GLU A N 1
ATOM 607 C CA . GLU A 1 79 ? 2.125 33.848 17.897 1.00 63.03 79 GLU A CA 1
ATOM 608 C C . GLU A 1 79 ? 2.924 33.635 16.597 1.00 63.03 79 GLU A C 1
ATOM 610 O O . GLU A 1 79 ? 2.967 34.534 15.756 1.00 63.03 79 GLU A O 1
ATOM 615 N N . HIS A 1 80 ? 3.535 32.462 16.393 1.00 64.56 80 HIS A N 1
ATOM 616 C CA . HIS A 1 80 ? 4.310 32.145 15.188 1.00 64.56 80 HIS A CA 1
ATOM 617 C C . HIS A 1 80 ? 3.451 31.659 14.008 1.00 64.56 80 HIS A C 1
ATOM 619 O O . HIS A 1 80 ? 3.963 31.543 12.891 1.00 64.56 80 HIS A O 1
ATOM 625 N N . TYR A 1 81 ? 2.151 31.414 14.212 1.00 58.75 81 TYR A N 1
ATOM 626 C CA . TYR A 1 81 ? 1.215 31.026 13.153 1.00 58.75 81 TYR A CA 1
ATOM 627 C C . TYR A 1 81 ? 0.324 32.189 12.713 1.00 58.75 81 TYR A C 1
ATOM 629 O O . TYR A 1 81 ? -0.132 32.995 13.520 1.00 58.75 81 TYR A O 1
ATOM 637 N N . LEU A 1 82 ? 0.000 32.231 11.413 1.00 49.81 82 LEU A N 1
ATOM 638 C CA . LEU A 1 82 ? -0.708 33.338 10.746 1.00 49.81 82 LEU A CA 1
ATOM 639 C C . LEU A 1 82 ? -2.083 33.711 11.343 1.00 49.81 82 LEU A C 1
ATOM 641 O O . LEU A 1 82 ? -2.585 34.780 11.017 1.00 49.81 82 LEU A O 1
ATOM 645 N N . ASN A 1 83 ? -2.663 32.890 12.230 1.00 59.69 83 ASN A N 1
ATOM 646 C CA . ASN A 1 83 ? -3.924 33.168 12.935 1.00 59.69 83 ASN A CA 1
ATOM 647 C C . ASN A 1 83 ? -3.870 32.919 14.455 1.00 59.69 83 ASN A C 1
ATOM 649 O O . ASN A 1 83 ? -4.912 32.961 15.109 1.00 59.69 83 ASN A O 1
ATOM 653 N N . GLY A 1 84 ? -2.698 32.624 15.023 1.00 54.69 84 GLY A N 1
ATOM 654 C CA . GLY A 1 84 ? -2.519 32.404 16.458 1.00 54.69 84 GLY A CA 1
ATOM 655 C C . GLY A 1 84 ? -3.168 31.144 17.040 1.00 54.69 84 GLY A C 1
ATOM 656 O O . GLY A 1 84 ? -2.694 30.664 18.045 1.00 54.69 84 GLY A O 1
ATOM 657 N N . LEU A 1 85 ? -4.223 30.580 16.451 1.00 56.38 85 LEU A N 1
ATOM 658 C CA . LEU A 1 85 ? -4.967 29.439 16.997 1.00 56.38 85 LEU A CA 1
ATOM 659 C C . LEU A 1 85 ? -4.440 28.100 16.465 1.00 56.38 85 LEU A C 1
ATOM 661 O O . LEU A 1 85 ? -4.421 27.875 15.254 1.00 56.38 85 LEU A O 1
ATOM 665 N N . GLN A 1 86 ? -4.098 27.192 17.376 1.00 61.16 86 GLN A N 1
ATOM 666 C CA . GLN A 1 86 ? -3.725 25.808 17.098 1.00 61.16 86 GLN A CA 1
ATOM 667 C C . GLN A 1 86 ? -4.573 24.866 17.959 1.00 61.16 86 GLN A C 1
ATOM 669 O O . GLN A 1 86 ? -4.810 25.136 19.129 1.00 61.16 86 GLN A O 1
ATOM 674 N N . ILE A 1 87 ? -5.025 23.741 17.404 1.00 58.81 87 ILE A N 1
ATOM 675 C CA . ILE A 1 87 ? -5.592 22.657 18.219 1.00 58.81 87 ILE A CA 1
ATOM 676 C C . ILE A 1 87 ? -4.412 21.895 18.834 1.00 58.81 87 ILE A C 1
ATOM 678 O O . ILE A 1 87 ? -3.576 21.377 18.092 1.00 58.81 87 ILE A O 1
ATOM 682 N N . GLY A 1 88 ? -4.324 21.899 20.163 1.00 61.53 88 GLY A N 1
ATOM 683 C CA . GLY A 1 88 ? -3.302 21.216 20.952 1.00 61.53 88 GLY A CA 1
ATOM 684 C C . GLY A 1 88 ? -3.536 19.709 20.986 1.00 61.53 88 GLY A C 1
ATOM 685 O O . GLY A 1 88 ? -2.809 18.966 20.337 1.00 61.53 88 GLY A O 1
ATOM 686 N N . SER A 1 89 ? -4.564 19.268 21.710 1.00 65.00 89 SER A N 1
ATOM 687 C CA . SER A 1 89 ? -4.969 17.863 21.832 1.00 65.00 89 SER A CA 1
ATOM 688 C C . SER A 1 89 ? -6.476 17.695 21.671 1.00 65.00 89 SER A C 1
ATOM 690 O O . SER A 1 89 ? -7.251 18.639 21.872 1.00 65.00 89 SER A O 1
ATOM 692 N N . VAL A 1 90 ? -6.891 16.482 21.309 1.00 67.12 90 VAL A N 1
ATOM 693 C CA . VAL A 1 90 ? -8.302 16.100 21.257 1.00 67.12 90 VAL A CA 1
ATOM 694 C C . VAL A 1 90 ? -8.504 14.910 22.183 1.00 67.12 90 VAL A C 1
ATOM 696 O O . VAL A 1 90 ? -7.818 13.897 22.079 1.00 67.12 90 VAL A O 1
ATOM 699 N N . SER A 1 91 ? -9.464 15.011 23.099 1.00 73.38 91 SER A N 1
ATOM 700 C CA . SER A 1 91 ? -9.953 13.836 23.818 1.00 73.38 91 SER A CA 1
ATOM 701 C C . SER A 1 91 ? -11.403 13.570 23.463 1.00 73.38 91 SER A C 1
ATOM 703 O O . SER A 1 91 ? -12.219 14.487 23.352 1.00 73.38 91 SER A O 1
ATOM 705 N N . ALA A 1 92 ? -11.718 12.297 23.265 1.00 79.38 92 ALA A N 1
ATOM 706 C CA . ALA A 1 92 ? -13.051 11.846 22.916 1.00 79.38 92 ALA A CA 1
ATOM 707 C C . ALA A 1 92 ? -13.531 10.845 23.965 1.00 79.38 92 ALA A C 1
ATOM 709 O O . ALA A 1 92 ? -12.852 9.856 24.243 1.00 79.38 92 ALA A O 1
ATOM 710 N N . LYS A 1 93 ? -14.694 11.107 24.565 1.00 84.88 93 LYS A N 1
ATOM 711 C CA . LYS A 1 93 ? -15.347 10.213 25.526 1.00 84.88 93 LYS A CA 1
ATOM 712 C C . LYS A 1 93 ? -16.654 9.697 24.958 1.00 84.88 93 LYS A C 1
ATOM 714 O O . LYS A 1 93 ? -17.532 10.477 24.615 1.00 84.88 93 LYS A O 1
ATOM 719 N N . TYR A 1 94 ? -16.807 8.385 24.939 1.00 82.69 94 TYR A N 1
ATOM 720 C CA . TYR A 1 94 ? -17.980 7.689 24.439 1.00 82.69 94 TYR A CA 1
ATOM 721 C C . TYR A 1 94 ? -18.630 6.924 25.582 1.00 82.69 94 TYR A C 1
ATOM 723 O O . TYR A 1 94 ? -17.969 6.173 26.294 1.00 82.69 94 TYR A O 1
ATOM 731 N N . THR A 1 95 ? -19.930 7.112 25.774 1.00 83.75 95 THR A N 1
ATOM 732 C CA . THR A 1 95 ? -20.721 6.308 26.709 1.00 83.75 95 THR A CA 1
ATOM 733 C C . THR A 1 95 ? -21.395 5.199 25.922 1.00 83.75 95 THR A C 1
ATOM 735 O O . THR A 1 95 ? -22.322 5.456 25.153 1.00 83.75 95 THR A O 1
ATOM 738 N N . PHE A 1 96 ? -20.914 3.976 26.099 1.00 82.31 96 PHE A N 1
ATOM 739 C CA . PHE A 1 96 ? -21.455 2.782 25.467 1.00 82.31 96 PHE A CA 1
ATOM 740 C C . PHE A 1 96 ? -22.424 2.077 26.401 1.00 82.31 96 PHE A C 1
ATOM 742 O O . PHE A 1 96 ? -22.167 1.993 27.601 1.00 82.31 96 PHE A O 1
ATOM 749 N N . LYS A 1 97 ? -23.495 1.503 25.852 1.00 83.62 97 LYS A N 1
ATOM 750 C CA . LYS A 1 97 ? -24.429 0.673 26.611 1.00 83.62 97 LYS A CA 1
ATOM 751 C C . LYS A 1 97 ? -24.758 -0.617 25.892 1.00 83.62 97 LYS A C 1
ATOM 753 O O . LYS A 1 97 ? -25.225 -0.590 24.757 1.00 83.62 97 LYS A O 1
ATOM 758 N N . ASN A 1 98 ? -24.613 -1.733 26.592 1.00 86.44 98 ASN A N 1
ATOM 759 C CA . ASN A 1 98 ? -25.184 -3.002 26.169 1.00 86.44 98 ASN A CA 1
ATOM 760 C C . ASN A 1 98 ? -26.695 -2.990 26.419 1.00 86.44 98 ASN A C 1
ATOM 762 O O . ASN A 1 98 ? -27.134 -2.950 27.560 1.00 86.44 98 ASN A O 1
ATOM 766 N N . THR A 1 99 ? -27.499 -3.026 25.360 1.00 84.69 99 THR A N 1
ATOM 767 C CA . THR A 1 99 ? -28.970 -3.000 25.463 1.00 84.69 99 THR A CA 1
ATOM 768 C C . THR A 1 99 ? -29.597 -4.380 25.664 1.00 84.69 99 THR A C 1
ATOM 770 O O . THR A 1 99 ? -30.813 -4.485 25.847 1.00 84.69 99 THR A O 1
ATOM 773 N N . SER A 1 100 ? -28.789 -5.441 25.637 1.00 81.00 100 SER A N 1
ATOM 774 C CA . SER A 1 100 ? -29.255 -6.818 25.775 1.00 81.00 100 SER A CA 1
ATOM 775 C C . SER A 1 100 ? -29.205 -7.329 27.216 1.00 81.00 100 SER A C 1
ATOM 777 O O . SER A 1 100 ? -28.489 -6.810 28.074 1.00 81.00 100 SER A O 1
ATOM 779 N N . ASP A 1 101 ? -29.940 -8.415 27.456 1.00 92.31 101 ASP A N 1
ATOM 780 C CA . ASP A 1 101 ? -29.940 -9.141 28.731 1.00 92.31 101 ASP A CA 1
ATOM 781 C C . ASP A 1 101 ? -28.819 -10.198 28.823 1.00 92.31 101 ASP A C 1
ATOM 783 O O . ASP A 1 101 ? -28.795 -11.011 29.748 1.00 92.31 101 ASP A O 1
ATOM 787 N N . ALA A 1 102 ? -27.891 -10.206 27.863 1.00 84.81 102 ALA A N 1
ATOM 788 C CA . ALA A 1 102 ? -26.743 -11.104 27.815 1.00 84.81 102 ALA A CA 1
ATOM 789 C C . ALA A 1 102 ? -25.431 -10.315 27.910 1.00 84.81 102 ALA A C 1
ATOM 791 O O . ALA A 1 102 ? -25.397 -9.114 27.656 1.00 84.81 102 ALA A O 1
ATOM 792 N N . GLU A 1 103 ? -24.344 -10.995 28.277 1.00 89.75 103 GLU A N 1
ATOM 793 C CA . GLU A 1 103 ? -22.999 -10.423 28.164 1.00 89.75 103 GLU A CA 1
ATOM 794 C C . GLU A 1 103 ? -22.689 -10.121 26.692 1.00 89.75 103 GLU A C 1
ATOM 796 O O . GLU A 1 103 ? -22.946 -10.952 25.816 1.00 89.75 103 GLU A O 1
ATOM 801 N N . ALA A 1 104 ? -22.125 -8.944 26.430 1.00 78.56 104 ALA A N 1
ATOM 802 C CA . ALA A 1 104 ? -21.697 -8.530 25.103 1.00 78.56 104 ALA A CA 1
ATOM 803 C C . ALA A 1 104 ? -20.187 -8.300 25.085 1.00 78.56 104 ALA A C 1
ATOM 805 O O . ALA A 1 104 ? -19.638 -7.613 25.945 1.00 78.56 104 ALA A O 1
ATOM 806 N N . LYS A 1 105 ? -19.519 -8.856 24.077 1.00 84.75 105 LYS A N 1
ATOM 807 C CA . LYS A 1 105 ? -18.114 -8.577 23.776 1.00 84.75 105 LYS A CA 1
ATOM 808 C C . LYS A 1 105 ? -18.057 -7.858 22.450 1.00 84.75 105 LYS A C 1
ATOM 810 O O . LYS A 1 105 ? -18.682 -8.310 21.493 1.00 84.75 105 LYS A O 1
ATOM 815 N N . THR A 1 106 ? -17.338 -6.749 22.414 1.00 80.44 106 THR A N 1
ATOM 816 C CA . THR A 1 106 ? -17.170 -5.964 21.199 1.00 80.44 106 THR A CA 1
ATOM 817 C C . THR A 1 106 ? -15.709 -5.623 21.014 1.00 80.44 106 THR A C 1
ATOM 819 O O . THR A 1 106 ? -15.034 -5.212 21.955 1.00 80.44 106 THR A O 1
ATOM 822 N N . ASN A 1 107 ? -15.250 -5.778 19.783 1.00 82.81 107 ASN A N 1
ATOM 823 C CA . ASN A 1 107 ? -13.999 -5.204 19.334 1.00 82.81 107 ASN A CA 1
ATOM 824 C C . ASN A 1 107 ? -14.243 -3.750 18.911 1.00 82.81 107 ASN A C 1
ATOM 826 O O . ASN A 1 107 ? -15.294 -3.418 18.340 1.00 82.81 107 ASN A O 1
ATOM 830 N N . VAL A 1 108 ? -13.301 -2.888 19.274 1.00 83.25 108 VAL A N 1
ATOM 831 C CA . VAL A 1 108 ? -13.377 -1.443 19.114 1.00 83.25 108 VAL A CA 1
ATOM 832 C C . VAL A 1 108 ? -12.117 -0.967 18.421 1.00 83.25 108 VAL A C 1
ATOM 834 O O . VAL A 1 108 ? -11.014 -1.285 18.867 1.00 83.25 108 VAL A O 1
ATOM 837 N N . VAL A 1 109 ? -12.289 -0.164 17.371 1.00 85.31 109 VAL A N 1
ATOM 838 C CA . VAL A 1 109 ? -11.179 0.510 16.700 1.00 85.31 109 VAL A CA 1
ATOM 839 C C . VAL A 1 109 ? -11.345 2.025 16.719 1.00 85.31 109 VAL A C 1
ATOM 841 O O . VAL A 1 109 ? -12.459 2.542 16.611 1.00 85.31 109 VAL A O 1
ATOM 844 N N . PHE A 1 110 ? -10.235 2.741 16.889 1.00 82.69 110 PHE A N 1
ATOM 845 C CA . PHE A 1 110 ? -10.196 4.203 16.914 1.00 82.69 110 PHE A CA 1
ATOM 846 C C . PHE A 1 110 ? -9.023 4.730 16.077 1.00 82.69 110 PHE A C 1
ATOM 848 O O . PHE A 1 110 ? -7.886 4.342 16.358 1.00 82.69 110 PHE A O 1
ATOM 855 N N . PRO A 1 111 ? -9.256 5.604 15.084 1.00 83.56 111 PRO A N 1
ATOM 856 C CA . PRO A 1 111 ? -8.204 6.208 14.290 1.00 83.56 111 PRO A CA 1
ATOM 857 C C . PRO A 1 111 ? -7.448 7.259 15.102 1.00 83.56 111 PRO A C 1
ATOM 859 O O . PRO A 1 111 ? -8.040 8.036 15.846 1.00 83.56 111 PRO A O 1
ATOM 862 N N . ILE A 1 112 ? -6.131 7.303 14.932 1.00 82.88 112 ILE A N 1
ATOM 863 C CA . ILE A 1 112 ? -5.245 8.224 15.647 1.00 82.88 112 ILE A CA 1
ATOM 864 C C . ILE A 1 112 ? -4.779 9.322 14.684 1.00 82.88 112 ILE A C 1
ATOM 866 O O . ILE A 1 112 ? -5.350 10.406 14.626 1.00 82.88 112 ILE A O 1
ATOM 870 N N . ASP A 1 113 ? -3.740 9.032 13.906 1.00 83.12 113 ASP A N 1
ATOM 871 C CA . ASP A 1 113 ? -3.176 9.879 12.856 1.00 83.12 113 ASP A CA 1
ATOM 872 C C . ASP A 1 113 ? -2.256 8.996 11.989 1.00 83.12 113 ASP A C 1
ATOM 874 O O . ASP A 1 113 ? -2.118 7.792 12.216 1.00 83.12 113 ASP A O 1
ATOM 878 N N . PHE A 1 114 ? -1.598 9.569 10.992 1.00 88.19 114 PHE A N 1
ATOM 879 C CA . PHE A 1 114 ? -0.580 8.886 10.209 1.00 88.19 114 PHE A CA 1
ATOM 880 C C . PHE A 1 114 ? 0.682 8.624 11.035 1.00 88.19 114 PHE A C 1
ATOM 882 O O . PHE A 1 114 ? 1.194 9.533 11.689 1.00 88.19 114 PHE A O 1
ATOM 889 N N . LEU A 1 115 ? 1.276 7.434 10.901 1.00 90.44 115 LEU A N 1
ATOM 890 C CA . LEU A 1 115 ? 2.520 7.056 11.587 1.00 90.44 115 LEU A CA 1
ATOM 891 C C . LEU A 1 115 ? 3.624 8.098 11.379 1.00 90.44 115 LEU A C 1
ATOM 893 O O . LEU A 1 115 ? 4.248 8.564 12.327 1.00 90.44 115 LEU A O 1
ATOM 897 N N . SER A 1 116 ? 3.815 8.531 10.131 1.00 89.19 116 SER A N 1
ATOM 898 C CA . SER A 1 116 ? 4.813 9.557 9.809 1.00 89.19 116 SER A CA 1
ATOM 899 C C . SER A 1 116 ? 4.573 10.903 10.505 1.00 89.19 116 SER A C 1
ATOM 901 O O . SER A 1 116 ? 5.534 11.620 10.781 1.00 89.19 116 SER A O 1
ATOM 903 N N . VAL A 1 117 ? 3.316 11.249 10.796 1.00 83.94 117 VAL A N 1
ATOM 904 C CA . VAL A 1 117 ? 2.942 12.486 11.491 1.00 83.94 117 VAL A CA 1
ATOM 905 C C . VAL A 1 117 ? 3.167 12.335 12.992 1.00 83.94 117 VAL A C 1
ATOM 907 O O . VAL A 1 117 ? 3.780 13.220 13.590 1.00 83.94 117 VAL A O 1
ATOM 910 N N . ILE A 1 118 ? 2.758 11.204 13.574 1.00 80.75 118 ILE A N 1
ATOM 911 C CA . ILE A 1 118 ? 2.991 10.879 14.988 1.00 80.75 118 ILE A CA 1
ATOM 912 C C . ILE A 1 118 ? 4.490 10.919 15.294 1.00 80.75 118 ILE A C 1
ATOM 914 O O . ILE A 1 118 ? 4.914 11.632 16.204 1.00 80.75 118 ILE A O 1
ATOM 918 N N . ASN A 1 119 ? 5.296 10.235 14.483 1.00 84.88 119 ASN A N 1
ATOM 919 C CA . ASN A 1 119 ? 6.745 10.161 14.655 1.00 84.88 119 ASN A CA 1
ATOM 920 C C . ASN A 1 119 ? 7.403 11.544 14.546 1.00 84.88 119 ASN A C 1
ATOM 922 O O . ASN A 1 119 ? 8.232 11.911 15.378 1.00 84.88 119 ASN A O 1
ATOM 926 N N . TYR A 1 120 ? 6.972 12.360 13.577 1.00 80.25 120 TYR A N 1
ATOM 927 C CA . TYR A 1 120 ? 7.477 13.725 13.412 1.00 80.25 120 TYR A CA 1
ATOM 928 C C . TYR A 1 120 ? 7.122 14.647 14.589 1.00 80.25 120 TYR A C 1
ATOM 930 O O . TYR A 1 120 ? 7.947 15.458 15.004 1.00 80.25 120 TYR A O 1
ATOM 938 N N . GLN A 1 121 ? 5.900 14.556 15.121 1.00 73.62 121 GLN A N 1
ATOM 939 C CA . GLN A 1 121 ? 5.426 15.451 16.183 1.00 73.62 121 GLN A CA 1
ATOM 940 C C . GLN A 1 121 ? 5.890 15.025 17.579 1.00 73.62 121 GLN A C 1
ATOM 942 O O . GLN A 1 121 ? 6.073 15.877 18.450 1.00 73.62 121 GLN A O 1
ATOM 947 N N . ASN A 1 122 ? 6.077 13.723 17.803 1.00 67.44 122 ASN A N 1
ATOM 948 C CA . ASN A 1 122 ? 6.287 13.172 19.137 1.00 67.44 122 ASN A CA 1
ATOM 949 C C . ASN A 1 122 ? 7.643 12.495 19.341 1.00 67.44 122 ASN A C 1
ATOM 951 O O . ASN A 1 122 ? 7.858 11.958 20.419 1.00 67.44 122 ASN A O 1
ATOM 955 N N . ASN A 1 123 ? 8.575 12.550 18.382 1.00 71.75 123 ASN A N 1
ATOM 956 C CA . ASN A 1 123 ? 9.856 11.829 18.466 1.00 71.75 123 ASN A CA 1
ATOM 957 C C . ASN A 1 123 ? 9.645 10.345 18.816 1.00 71.75 123 ASN A C 1
ATOM 959 O O . ASN A 1 123 ? 10.269 9.828 19.743 1.00 71.75 123 ASN A O 1
ATOM 963 N N . ASP A 1 124 ? 8.703 9.706 18.121 1.00 67.50 124 ASP A N 1
ATOM 964 C CA . ASP A 1 124 ? 8.308 8.305 18.323 1.00 67.50 124 ASP A CA 1
ATOM 965 C C . ASP A 1 124 ? 7.731 7.992 19.727 1.00 67.50 124 ASP A C 1
ATOM 967 O O . ASP A 1 124 ? 7.614 6.831 20.121 1.00 67.50 124 ASP A O 1
ATOM 971 N N . ASP A 1 125 ? 7.339 9.015 20.501 1.00 72.19 125 ASP A N 1
ATOM 972 C CA . ASP A 1 125 ? 6.709 8.851 21.814 1.00 72.19 125 ASP A CA 1
ATOM 973 C C . ASP A 1 125 ? 5.191 8.645 21.701 1.00 72.19 125 ASP A C 1
ATOM 975 O O . ASP A 1 125 ? 4.405 9.592 21.600 1.00 72.19 125 ASP A O 1
ATOM 979 N N . PHE A 1 126 ? 4.775 7.381 21.779 1.00 73.75 126 PHE A N 1
ATOM 980 C CA . PHE A 1 126 ? 3.365 6.993 21.802 1.00 73.75 126 PHE A CA 1
ATOM 981 C C . PHE A 1 126 ? 2.703 7.137 23.184 1.00 73.75 126 PHE A C 1
ATOM 983 O O . PHE A 1 126 ? 1.499 6.931 23.295 1.00 73.75 126 PHE A O 1
ATOM 990 N N . SER A 1 127 ? 3.434 7.513 24.245 1.00 73.94 127 SER A N 1
ATOM 991 C CA . SER A 1 127 ? 2.896 7.549 25.620 1.00 73.94 127 SER A CA 1
ATOM 992 C C . SER A 1 127 ? 1.796 8.590 25.848 1.00 73.94 127 SER A C 1
ATOM 994 O O . SER A 1 127 ? 1.065 8.516 26.837 1.00 73.94 127 SER A O 1
ATOM 996 N N . LYS A 1 128 ? 1.669 9.559 24.935 1.00 72.69 128 LYS A N 1
ATOM 997 C CA . LYS A 1 128 ? 0.606 10.573 24.941 1.00 72.69 128 LYS A CA 1
ATOM 998 C C . LYS A 1 128 ? -0.731 10.039 24.436 1.00 72.69 128 LYS A C 1
ATOM 1000 O O . LYS A 1 128 ? -1.760 10.645 24.720 1.00 72.69 128 LYS A O 1
ATOM 1005 N N . TYR A 1 129 ? -0.701 8.925 23.711 1.00 79.38 129 TYR A N 1
ATOM 1006 C CA . TYR A 1 129 ? -1.876 8.283 23.158 1.00 79.38 129 TYR A CA 1
ATOM 1007 C C . TYR A 1 129 ? -2.314 7.142 24.064 1.00 79.38 129 TYR A C 1
ATOM 1009 O O . TYR A 1 129 ? -1.493 6.429 24.646 1.00 79.38 129 TYR A O 1
ATOM 1017 N N . GLY A 1 130 ? -3.618 6.933 24.177 1.00 82.81 130 GLY A N 1
ATOM 1018 C CA . GLY A 1 130 ? -4.107 5.800 24.939 1.00 82.81 130 GLY A CA 1
ATOM 1019 C C . GLY A 1 130 ? -5.612 5.747 25.062 1.00 82.81 130 GLY A C 1
ATOM 1020 O O . GLY A 1 130 ? -6.332 6.683 24.713 1.00 82.81 130 GLY A O 1
ATOM 1021 N N . VAL A 1 131 ? -6.056 4.619 25.600 1.00 85.81 131 VAL A N 1
ATOM 1022 C CA . VAL A 1 131 ? -7.460 4.277 25.782 1.00 85.81 131 VAL A CA 1
ATOM 1023 C C . VAL A 1 131 ? -7.708 4.003 27.257 1.00 85.81 131 VAL A C 1
ATOM 1025 O O . VAL A 1 131 ? -6.913 3.326 27.920 1.00 85.81 131 VAL A O 1
ATOM 1028 N N . LYS A 1 132 ? -8.821 4.517 27.775 1.00 89.94 132 LYS A N 1
ATOM 1029 C CA . LYS A 1 132 ? -9.318 4.197 29.110 1.00 89.94 132 LYS A CA 1
ATOM 1030 C C . LYS A 1 132 ? -10.765 3.748 29.046 1.00 89.94 132 LYS A C 1
ATOM 1032 O O . LYS A 1 132 ? -11.571 4.373 28.368 1.00 89.94 132 LYS A O 1
ATOM 1037 N N . VAL A 1 133 ? -11.110 2.738 29.831 1.00 88.62 133 VAL A N 1
ATOM 1038 C CA . VAL A 1 133 ? -12.490 2.300 30.044 1.00 88.62 133 VAL A CA 1
ATOM 1039 C C . VAL A 1 133 ? -12.807 2.471 31.522 1.00 88.62 133 VAL A C 1
ATOM 1041 O O . VAL A 1 133 ? -12.098 1.946 32.371 1.00 88.62 133 VAL A O 1
ATOM 1044 N N . ASN A 1 134 ? -13.839 3.254 31.839 1.00 91.56 134 ASN A N 1
ATOM 1045 C CA . ASN A 1 134 ? -14.185 3.660 33.205 1.00 91.56 134 ASN A CA 1
ATOM 1046 C C . ASN A 1 134 ? -12.976 4.200 33.991 1.00 91.56 134 ASN A C 1
ATOM 1048 O O . ASN A 1 134 ? -12.747 3.821 35.134 1.00 91.56 134 ASN A O 1
ATOM 1052 N N . GLU A 1 135 ? -12.203 5.088 33.359 1.00 89.00 135 GLU A N 1
ATOM 1053 C CA . GLU A 1 135 ? -10.978 5.700 33.908 1.00 89.00 135 GLU A CA 1
ATOM 1054 C C . GLU A 1 135 ? -9.781 4.744 34.080 1.00 89.00 135 GLU A C 1
ATOM 1056 O O . GLU A 1 135 ? -8.670 5.209 34.351 1.00 89.00 135 GLU A O 1
ATOM 1061 N N . GLU A 1 136 ? -9.953 3.442 33.844 1.00 90.56 136 GLU A N 1
ATOM 1062 C CA . GLU A 1 136 ? -8.875 2.456 33.871 1.00 90.56 136 GLU A CA 1
ATOM 1063 C C . GLU A 1 136 ? -8.194 2.359 32.504 1.00 90.56 136 GLU A C 1
ATOM 1065 O O . GLU A 1 136 ? -8.850 2.185 31.479 1.00 90.56 136 GLU A O 1
ATOM 1070 N N . THR A 1 137 ? -6.864 2.466 32.474 1.00 89.69 137 THR A N 1
ATOM 1071 C CA . THR A 1 137 ? -6.088 2.290 31.240 1.00 89.69 137 THR A CA 1
ATOM 1072 C C . THR A 1 137 ? -6.239 0.867 30.716 1.00 89.69 137 THR A C 1
ATOM 1074 O O . THR A 1 137 ? -5.955 -0.094 31.433 1.00 89.69 137 THR A O 1
ATOM 1077 N N . VAL A 1 138 ? -6.607 0.744 29.443 1.00 87.38 138 VAL A N 1
ATOM 1078 C CA . VAL A 1 138 ? -6.728 -0.541 28.752 1.00 87.38 138 VAL A CA 1
ATOM 1079 C C . VAL A 1 138 ? -5.539 -0.732 27.818 1.00 87.38 138 VAL A C 1
ATOM 1081 O O . VAL A 1 138 ? -5.081 0.203 27.160 1.00 87.38 138 VAL A O 1
ATOM 1084 N N . THR A 1 139 ? -5.018 -1.957 27.764 1.00 87.12 139 THR A N 1
ATOM 1085 C CA . THR A 1 139 ? -4.024 -2.338 26.758 1.00 87.12 139 THR A CA 1
ATOM 1086 C C . THR A 1 139 ? -4.693 -2.403 25.391 1.00 87.12 139 THR A C 1
ATOM 1088 O O . THR A 1 139 ? -5.653 -3.146 25.209 1.00 87.12 139 THR A O 1
ATOM 1091 N N . SER A 1 140 ? -4.171 -1.642 24.437 1.00 88.25 140 SER A N 1
ATOM 1092 C CA . SER A 1 140 ? -4.615 -1.641 23.045 1.00 88.25 140 SER A CA 1
ATOM 1093 C C . SER A 1 140 ? -3.508 -2.145 22.128 1.00 88.25 140 SER A C 1
ATOM 1095 O O . SER A 1 140 ? -2.317 -2.007 22.420 1.00 88.25 140 SER A O 1
ATOM 1097 N N . ASN A 1 141 ? -3.917 -2.727 21.009 1.00 89.75 141 ASN A N 1
ATOM 1098 C CA . ASN A 1 141 ? -3.042 -3.056 19.901 1.00 89.75 141 ASN A CA 1
ATOM 1099 C C . ASN A 1 141 ? -2.982 -1.855 18.959 1.00 89.75 141 ASN A C 1
ATOM 1101 O O . ASN A 1 141 ? -4.015 -1.281 18.612 1.00 89.75 141 ASN A O 1
ATOM 1105 N N . LEU A 1 142 ? -1.776 -1.488 18.532 1.00 90.88 142 LEU A N 1
ATOM 1106 C CA . LEU A 1 142 ? -1.613 -0.560 17.422 1.00 90.88 142 LEU A CA 1
ATOM 1107 C C . LEU A 1 142 ? -1.762 -1.331 16.116 1.00 90.88 142 LEU A C 1
ATOM 1109 O O . LEU A 1 142 ? -1.074 -2.329 15.894 1.00 90.88 142 LEU A O 1
ATOM 1113 N N . ARG A 1 143 ? -2.665 -0.856 15.267 1.00 93.94 143 ARG A N 1
ATOM 1114 C CA . ARG A 1 143 ? -2.918 -1.395 13.934 1.00 93.94 143 ARG A CA 1
ATOM 1115 C C . ARG A 1 143 ? -2.716 -0.316 12.890 1.00 93.94 143 ARG A C 1
ATOM 1117 O O . ARG A 1 143 ? -2.789 0.875 13.197 1.00 93.94 143 ARG A O 1
ATOM 1124 N N . TYR A 1 144 ? -2.472 -0.732 11.654 1.00 94.31 144 TYR A N 1
ATOM 1125 C CA . TYR A 1 144 ? -2.192 0.193 10.563 1.00 94.31 144 TYR A CA 1
ATOM 1126 C C . TYR A 1 144 ? -2.961 -0.202 9.306 1.00 94.31 144 TYR A C 1
ATOM 1128 O O . TYR A 1 144 ? -2.967 -1.365 8.914 1.00 94.31 144 TYR A O 1
ATOM 1136 N N . SER A 1 145 ? -3.574 0.778 8.648 1.00 94.06 145 SER A N 1
ATOM 1137 C CA . SER A 1 145 ? -4.133 0.617 7.302 1.00 94.06 145 SER A CA 1
ATOM 1138 C C . SER A 1 145 ? -3.542 1.659 6.356 1.00 94.06 145 SER A C 1
ATOM 1140 O O . SER A 1 145 ? -2.913 2.629 6.785 1.00 94.06 145 SER A O 1
ATOM 1142 N N . TYR A 1 146 ? -3.677 1.445 5.049 1.00 94.31 146 TYR A N 1
ATOM 1143 C CA . TYR A 1 146 ? -3.239 2.429 4.065 1.00 94.31 146 TYR A CA 1
ATOM 1144 C C . TYR A 1 146 ? -4.295 3.510 3.878 1.00 94.31 146 TYR A C 1
ATOM 1146 O O . TYR A 1 146 ? -5.457 3.207 3.626 1.00 94.31 146 TYR A O 1
ATOM 1154 N N . LYS A 1 147 ? -3.861 4.769 3.909 1.00 91.06 147 LYS A N 1
ATOM 1155 C CA . LYS A 1 147 ? -4.683 5.922 3.558 1.00 91.06 147 LYS A CA 1
ATOM 1156 C C . LYS A 1 147 ? -3.849 6.984 2.847 1.00 91.06 147 LYS A C 1
ATOM 1158 O O . LYS A 1 147 ? -2.707 7.280 3.213 1.00 91.06 147 LYS A O 1
ATOM 1163 N N . ILE A 1 148 ? -4.414 7.623 1.827 1.00 89.31 148 ILE A N 1
ATOM 1164 C CA . ILE A 1 148 ? -3.762 8.769 1.183 1.00 89.31 148 ILE A CA 1
ATOM 1165 C C . ILE A 1 148 ? -3.855 9.980 2.119 1.00 89.31 148 ILE A C 1
ATOM 1167 O O . ILE A 1 148 ? -4.952 10.382 2.509 1.00 89.31 148 ILE A O 1
ATOM 1171 N N . GLN A 1 149 ? -2.719 10.589 2.479 1.00 83.56 149 GLN A N 1
ATOM 1172 C CA . GLN A 1 149 ? -2.726 11.816 3.285 1.00 83.56 149 GLN A CA 1
ATOM 1173 C C . GLN A 1 149 ? -3.544 12.915 2.593 1.00 83.56 149 GLN A C 1
ATOM 1175 O O . GLN A 1 149 ? -3.330 13.212 1.418 1.00 83.56 149 GLN A O 1
ATOM 1180 N N . GLY A 1 150 ? -4.470 13.528 3.333 1.00 80.12 150 GLY A N 1
ATOM 1181 C CA . GLY A 1 150 ? -5.384 14.550 2.814 1.00 80.12 150 GLY A CA 1
ATOM 1182 C C . GLY A 1 150 ? -6.671 14.006 2.184 1.00 80.12 150 GLY A C 1
ATOM 1183 O O . GLY A 1 150 ? -7.525 14.805 1.813 1.00 80.12 150 GLY A O 1
ATOM 1184 N N . SER A 1 151 ? -6.838 12.682 2.085 1.00 81.12 151 SER A N 1
ATOM 1185 C CA . SER A 1 151 ? -8.138 12.081 1.762 1.00 81.12 151 SER A CA 1
ATOM 1186 C C . SER A 1 151 ? -9.115 12.201 2.936 1.00 81.12 151 SER A C 1
ATOM 1188 O O . SER A 1 151 ? -8.712 12.258 4.101 1.00 81.12 151 SER A O 1
ATOM 1190 N N . THR A 1 152 ? -10.410 12.242 2.624 1.00 77.75 152 THR A N 1
ATOM 1191 C CA . THR A 1 152 ? -11.485 12.251 3.623 1.00 77.75 152 THR A CA 1
ATOM 1192 C C . THR A 1 152 ? -11.564 10.902 4.329 1.00 77.75 152 THR A C 1
ATOM 1194 O O . THR A 1 152 ? -11.346 9.863 3.709 1.00 77.75 152 THR A O 1
ATOM 1197 N N . PHE A 1 153 ? -11.852 10.916 5.628 1.00 75.94 153 PHE A N 1
ATOM 1198 C CA . PHE A 1 153 ? -12.101 9.704 6.402 1.00 75.94 153 PHE A CA 1
ATOM 1199 C C . PHE A 1 153 ? -13.394 9.008 5.950 1.00 75.94 153 PHE A C 1
ATOM 1201 O O . PHE A 1 153 ? -14.398 9.675 5.704 1.00 75.94 153 PHE A O 1
ATOM 1208 N N . SER A 1 154 ? -13.359 7.683 5.845 1.00 77.62 154 SER A N 1
ATOM 1209 C CA . SER A 1 154 ? -14.478 6.831 5.446 1.00 77.62 154 SER A CA 1
ATOM 1210 C C . SER A 1 154 ? -14.368 5.509 6.192 1.00 77.62 154 SER A C 1
ATOM 1212 O O . SER A 1 154 ? -13.400 4.781 6.013 1.00 77.62 154 SER A O 1
ATOM 1214 N N . VAL A 1 155 ? -15.363 5.179 7.020 1.00 72.50 155 VAL A N 1
ATOM 1215 C CA . VAL A 1 155 ? -15.373 3.918 7.783 1.00 72.50 155 VAL A CA 1
ATOM 1216 C C . VAL A 1 155 ? -15.287 2.703 6.855 1.00 72.50 155 VAL A C 1
ATOM 1218 O O . VAL A 1 155 ? -14.598 1.742 7.179 1.00 72.50 155 VAL A O 1
ATOM 1221 N N . GLU A 1 156 ? -15.973 2.749 5.711 1.00 76.44 156 GLU A N 1
ATOM 1222 C CA . GLU A 1 156 ? -15.990 1.654 4.738 1.00 76.44 156 GLU A CA 1
ATOM 1223 C C . GLU A 1 156 ? -14.604 1.440 4.119 1.00 76.44 156 GLU A C 1
ATOM 1225 O O . GLU A 1 156 ? -14.083 0.326 4.165 1.00 76.44 156 GLU A O 1
ATOM 1230 N N . ASP A 1 157 ? -13.980 2.510 3.621 1.00 79.69 157 ASP A N 1
ATOM 1231 C CA . ASP A 1 157 ? -12.706 2.417 2.900 1.00 79.69 157 ASP A CA 1
ATOM 1232 C C . ASP A 1 157 ? -11.518 2.215 3.859 1.00 79.69 157 ASP A C 1
ATOM 1234 O O . ASP A 1 157 ? -10.610 1.425 3.602 1.00 79.69 157 ASP A O 1
ATOM 1238 N N . ASP A 1 158 ? -11.517 2.914 4.997 1.00 79.38 158 ASP A N 1
ATOM 1239 C CA . ASP A 1 158 ? -10.364 2.962 5.899 1.00 79.38 158 ASP A CA 1
ATOM 1240 C C . ASP A 1 158 ? -10.218 1.686 6.750 1.00 79.38 158 ASP A C 1
ATOM 1242 O O . ASP A 1 158 ? -9.102 1.349 7.171 1.00 79.38 158 ASP A O 1
ATOM 1246 N N . LEU A 1 159 ? -11.320 0.953 6.965 1.00 83.19 159 LEU A N 1
ATOM 1247 C CA . LEU A 1 159 ? -11.315 -0.359 7.620 1.00 83.19 159 LEU A CA 1
ATOM 1248 C C . LEU A 1 159 ? -11.168 -1.534 6.652 1.00 83.19 159 LEU A C 1
ATOM 1250 O O . LEU A 1 159 ? -10.843 -2.632 7.105 1.00 83.19 159 LEU A O 1
ATOM 1254 N N . GLU A 1 160 ? -11.357 -1.341 5.341 1.00 86.69 160 GLU A N 1
ATOM 1255 C CA . GLU A 1 160 ? -11.275 -2.425 4.349 1.00 86.69 160 GLU A CA 1
ATOM 1256 C C . GLU A 1 160 ? -9.951 -3.207 4.450 1.00 86.69 160 GLU A C 1
ATOM 1258 O O . GLU A 1 160 ? -9.918 -4.433 4.277 1.00 86.69 160 GLU A O 1
ATOM 1263 N N . TYR A 1 161 ? -8.866 -2.497 4.770 1.00 88.81 161 TYR A N 1
ATOM 1264 C CA . TYR A 1 161 ? -7.507 -3.035 4.834 1.00 88.81 161 TYR A CA 1
ATOM 1265 C C . TYR A 1 161 ? -7.019 -3.359 6.252 1.00 88.81 161 TYR A C 1
ATOM 1267 O O . TYR A 1 161 ? -5.906 -3.865 6.410 1.00 88.81 161 TYR A O 1
ATOM 1275 N N . LEU A 1 162 ? -7.839 -3.113 7.279 1.00 88.88 162 LEU A N 1
ATOM 1276 C CA . LEU A 1 162 ? -7.534 -3.455 8.667 1.00 88.88 162 LEU A CA 1
ATOM 1277 C C . LEU A 1 162 ? -7.920 -4.921 8.928 1.00 88.88 162 LEU A C 1
ATOM 1279 O O . LEU A 1 162 ? -9.018 -5.222 9.392 1.00 88.88 162 LEU A O 1
ATOM 1283 N N . LYS A 1 163 ? -7.038 -5.856 8.554 1.00 90.75 163 LYS A N 1
ATOM 1284 C CA . LYS A 1 163 ? -7.286 -7.306 8.641 1.00 90.75 163 LYS A CA 1
ATOM 1285 C C . LYS A 1 163 ? -6.137 -8.046 9.303 1.00 90.75 163 LYS A C 1
ATOM 1287 O O . LYS A 1 163 ? -4.975 -7.736 9.065 1.00 90.75 163 LYS A O 1
ATOM 1292 N N . ASP A 1 164 ? -6.474 -9.055 10.100 1.00 91.50 164 ASP A N 1
ATOM 1293 C CA . ASP A 1 164 ? -5.503 -9.922 10.792 1.00 91.50 164 ASP A CA 1
ATOM 1294 C C . ASP A 1 164 ? -4.732 -10.836 9.836 1.00 91.50 164 ASP A C 1
ATOM 1296 O O . ASP A 1 164 ? -3.650 -11.337 10.148 1.00 91.50 164 ASP A O 1
ATOM 1300 N N . GLU A 1 165 ? -5.293 -11.046 8.651 1.00 95.44 165 GLU A N 1
ATOM 1301 C CA . GLU A 1 165 ? -4.756 -11.897 7.605 1.00 95.44 165 GLU A CA 1
ATOM 1302 C C . GLU A 1 165 ? -4.182 -11.048 6.471 1.00 95.44 165 GLU A C 1
ATOM 1304 O O . GLU A 1 165 ? -4.642 -9.939 6.183 1.00 95.44 165 GLU A O 1
ATOM 1309 N N . ILE A 1 166 ? -3.183 -11.608 5.791 1.00 95.75 166 ILE A N 1
ATOM 1310 C CA . ILE A 1 166 ? -2.633 -11.024 4.571 1.00 95.75 166 ILE A CA 1
ATOM 1311 C C . ILE A 1 166 ? -3.718 -11.031 3.487 1.00 95.75 166 ILE A C 1
ATOM 1313 O O . ILE A 1 166 ? -4.241 -12.084 3.115 1.00 95.75 166 ILE A O 1
ATOM 1317 N N . ILE A 1 167 ? -4.020 -9.854 2.948 1.00 94.81 167 ILE A N 1
ATOM 1318 C CA . ILE A 1 167 ? -4.952 -9.667 1.840 1.00 94.81 167 ILE A CA 1
ATOM 1319 C C . ILE A 1 167 ? -4.276 -10.126 0.557 1.00 94.81 167 ILE A C 1
ATOM 1321 O O . ILE A 1 167 ? -3.197 -9.663 0.204 1.00 94.81 167 ILE A O 1
ATOM 1325 N N . THR A 1 168 ? -4.929 -11.030 -0.161 1.00 94.19 168 THR A N 1
ATOM 1326 C CA . THR A 1 168 ? -4.452 -11.521 -1.453 1.00 94.19 168 THR A CA 1
ATOM 1327 C C . THR A 1 168 ? -5.585 -11.525 -2.465 1.00 94.19 168 THR A C 1
ATOM 1329 O O . THR A 1 168 ? -6.762 -11.593 -2.104 1.00 94.19 168 THR A O 1
ATOM 1332 N N . ASP A 1 169 ? -5.230 -11.451 -3.743 1.00 92.56 169 ASP A N 1
ATOM 1333 C CA . ASP A 1 169 ? -6.140 -11.731 -4.851 1.00 92.56 169 ASP A CA 1
ATOM 1334 C C . ASP A 1 169 ? -5.477 -12.682 -5.858 1.00 92.56 169 ASP A C 1
ATOM 1336 O O . ASP A 1 169 ? -4.428 -13.263 -5.583 1.00 92.56 169 ASP A O 1
ATOM 1340 N N . GLU A 1 170 ? -6.098 -12.878 -7.021 1.00 90.50 170 GLU A N 1
ATOM 1341 C CA . GLU A 1 170 ? -5.572 -13.752 -8.079 1.00 90.50 170 GLU A CA 1
ATOM 1342 C C . GLU A 1 170 ? -4.184 -13.341 -8.605 1.00 90.50 170 GLU A C 1
ATOM 1344 O O . GLU A 1 170 ? -3.527 -14.137 -9.275 1.00 90.50 170 GLU A O 1
ATOM 1349 N N . PHE A 1 171 ? -3.745 -12.109 -8.333 1.00 91.56 171 PHE A N 1
ATOM 1350 C CA . PHE A 1 171 ? -2.529 -11.524 -8.879 1.00 91.56 171 PHE A CA 1
ATOM 1351 C C . PHE A 1 171 ? -1.484 -11.236 -7.787 1.00 91.56 171 PHE A C 1
ATOM 1353 O O . PHE A 1 171 ? -0.335 -11.681 -7.886 1.00 91.56 171 PHE A O 1
ATOM 1360 N N . TYR A 1 172 ? -1.873 -10.525 -6.725 1.00 93.62 172 TYR A N 1
ATOM 1361 C CA . TYR A 1 172 ? -0.993 -10.140 -5.620 1.00 93.62 172 TYR A CA 1
ATOM 1362 C C . TYR A 1 172 ? -1.027 -11.186 -4.502 1.00 93.62 172 TYR A C 1
ATOM 1364 O O . TYR A 1 172 ? -1.734 -11.042 -3.501 1.00 93.62 172 TYR A O 1
ATOM 1372 N N . THR A 1 173 ? -0.228 -12.240 -4.665 1.00 95.81 173 THR A N 1
ATOM 1373 C CA . THR A 1 173 ? 0.025 -13.241 -3.619 1.00 95.81 173 THR A CA 1
ATOM 1374 C C . THR A 1 173 ? 1.491 -13.187 -3.194 1.00 95.81 173 THR A C 1
ATOM 1376 O O . THR A 1 173 ? 2.335 -12.968 -4.063 1.00 95.81 173 THR A O 1
ATOM 1379 N N . PRO A 1 174 ? 1.837 -13.410 -1.910 1.00 97.25 174 PRO A N 1
ATOM 1380 C CA . PRO A 1 174 ? 3.223 -13.320 -1.448 1.00 97.25 174 PRO A CA 1
ATOM 1381 C C . PRO A 1 174 ? 4.184 -14.208 -2.241 1.00 97.25 174 PRO A C 1
ATOM 1383 O O . PRO A 1 174 ? 5.300 -13.791 -2.519 1.00 97.25 174 PRO A O 1
ATOM 1386 N N . GLU A 1 175 ? 3.728 -15.385 -2.667 1.00 97.12 175 GLU A N 1
ATOM 1387 C CA . GLU A 1 175 ? 4.530 -16.379 -3.388 1.00 97.12 175 GLU A CA 1
ATOM 1388 C C . GLU A 1 175 ? 4.632 -16.116 -4.901 1.00 97.12 175 GLU A C 1
ATOM 1390 O O . GLU A 1 175 ? 5.351 -16.833 -5.600 1.00 97.12 175 GLU A O 1
ATOM 1395 N N . THR A 1 176 ? 3.916 -15.119 -5.443 1.00 97.44 176 THR A N 1
ATOM 1396 C CA . THR A 1 176 ? 3.988 -14.787 -6.873 1.00 97.44 176 THR A CA 1
ATOM 1397 C C . THR A 1 176 ? 5.436 -14.457 -7.241 1.00 97.44 176 THR A C 1
ATOM 1399 O O . THR A 1 176 ? 6.055 -13.590 -6.626 1.00 97.44 176 THR A O 1
ATOM 1402 N N . VAL A 1 177 ? 5.981 -15.125 -8.261 1.00 98.12 177 VAL A N 1
ATOM 1403 C CA . VAL A 1 177 ? 7.344 -14.858 -8.742 1.00 98.12 177 VAL A CA 1
ATOM 1404 C C . VAL A 1 177 ? 7.425 -13.443 -9.306 1.00 98.12 177 VAL A C 1
ATOM 1406 O O . VAL A 1 177 ? 6.572 -13.017 -10.087 1.00 98.12 177 VAL A O 1
ATOM 1409 N N . VAL A 1 178 ? 8.476 -12.725 -8.932 1.00 98.56 178 VAL A N 1
ATOM 1410 C CA . VAL A 1 178 ? 8.808 -11.396 -9.431 1.00 98.56 178 VAL A CA 1
ATOM 1411 C C . VAL A 1 178 ? 10.232 -11.416 -9.964 1.00 98.56 178 VAL A C 1
ATOM 1413 O O . VAL A 1 178 ? 11.161 -11.870 -9.300 1.00 98.56 178 VAL A O 1
ATOM 1416 N N . TYR A 1 179 ? 10.422 -10.874 -11.158 1.00 98.62 179 TYR A N 1
ATOM 1417 C CA . TYR A 1 179 ? 11.735 -10.753 -11.774 1.00 98.62 179 TYR A CA 1
ATOM 1418 C C . TYR A 1 179 ? 12.259 -9.341 -11.563 1.00 98.62 179 TYR A C 1
ATOM 1420 O O . TYR A 1 179 ? 11.686 -8.383 -12.080 1.00 98.62 179 TYR A O 1
ATOM 1428 N N . LYS A 1 180 ? 13.354 -9.206 -10.818 1.00 98.38 180 LYS A N 1
ATOM 1429 C CA . LYS A 1 180 ? 14.088 -7.951 -10.654 1.00 98.38 180 LYS A CA 1
ATOM 1430 C C . LYS A 1 180 ? 15.142 -7.833 -11.744 1.00 98.38 180 LYS A C 1
ATOM 1432 O O . LYS A 1 180 ? 16.002 -8.704 -11.863 1.00 98.38 180 LYS A O 1
ATOM 1437 N N . TYR A 1 181 ? 15.131 -6.726 -12.474 1.00 98.31 181 TYR A N 1
ATOM 1438 C CA . TYR A 1 181 ? 16.124 -6.403 -13.492 1.00 98.31 181 TYR A CA 1
ATOM 1439 C C . TYR A 1 181 ? 16.890 -5.153 -13.089 1.00 98.31 181 TYR A C 1
ATOM 1441 O O . TYR A 1 181 ? 16.283 -4.145 -12.730 1.00 98.31 181 TYR A O 1
ATOM 1449 N N . VAL A 1 182 ? 18.214 -5.199 -13.207 1.00 97.75 182 VAL A N 1
ATOM 1450 C CA . VAL A 1 182 ? 19.083 -4.027 -13.069 1.00 97.75 182 VAL A CA 1
ATOM 1451 C C . VAL A 1 182 ? 19.782 -3.795 -14.400 1.00 97.75 182 VAL A C 1
ATOM 1453 O O . VAL A 1 182 ? 20.484 -4.677 -14.897 1.00 97.75 182 VAL A O 1
ATOM 1456 N N . TYR A 1 183 ? 19.599 -2.612 -14.982 1.00 97.31 183 TYR A N 1
ATOM 1457 C CA . TYR A 1 183 ? 20.186 -2.228 -16.263 1.00 97.31 183 TYR A CA 1
ATOM 1458 C C . TYR A 1 183 ? 21.136 -1.039 -16.126 1.00 97.31 183 TYR A C 1
ATOM 1460 O O . TYR A 1 183 ? 20.862 -0.104 -15.381 1.00 97.31 183 TYR A O 1
ATOM 1468 N N . ALA A 1 184 ? 22.197 -1.026 -16.931 1.00 95.88 184 ALA A N 1
ATOM 1469 C CA . ALA A 1 184 ? 22.937 0.188 -17.267 1.00 95.88 184 ALA A CA 1
ATOM 1470 C C . ALA A 1 184 ? 22.410 0.754 -18.589 1.00 95.88 184 ALA A C 1
ATOM 1472 O O . ALA A 1 184 ? 22.129 -0.006 -19.517 1.00 95.88 184 ALA A O 1
ATOM 1473 N N . CYS A 1 185 ? 22.321 2.076 -18.706 1.00 94.69 185 CYS A N 1
ATOM 1474 C CA . CYS A 1 185 ? 21.975 2.729 -19.966 1.00 94.69 185 CYS A CA 1
ATOM 1475 C C . CYS A 1 185 ? 23.242 3.124 -20.737 1.00 94.69 185 CYS A C 1
ATOM 1477 O O . CYS A 1 185 ? 24.185 3.654 -20.154 1.00 94.69 185 CYS A O 1
ATOM 1479 N N . THR A 1 186 ? 23.269 2.887 -22.049 1.00 93.75 186 THR A N 1
ATOM 1480 C CA . THR A 1 186 ? 24.377 3.322 -22.918 1.00 93.75 186 THR A CA 1
ATOM 1481 C C . THR A 1 186 ? 24.161 4.706 -23.529 1.00 93.75 186 THR A C 1
ATOM 1483 O O . THR A 1 186 ? 25.077 5.235 -24.155 1.00 93.75 186 THR A O 1
ATOM 1486 N N . ALA A 1 187 ? 22.951 5.262 -23.424 1.00 89.19 187 ALA A N 1
ATOM 1487 C CA . ALA A 1 187 ? 22.628 6.587 -23.940 1.00 89.19 187 ALA A CA 1
ATOM 1488 C C . ALA A 1 187 ? 23.198 7.671 -23.011 1.00 89.19 187 ALA A C 1
ATOM 1490 O O . ALA A 1 187 ? 23.156 7.521 -21.792 1.00 89.19 187 ALA A O 1
ATOM 1491 N N . GLY A 1 188 ? 23.721 8.760 -23.576 1.00 85.25 188 GLY A N 1
ATOM 1492 C CA . GLY A 1 188 ? 24.140 9.939 -22.812 1.00 85.25 188 GLY A CA 1
ATOM 1493 C C . GLY A 1 188 ? 23.110 11.056 -22.951 1.00 85.25 188 GLY A C 1
ATOM 1494 O O . GLY A 1 188 ? 22.668 11.304 -24.068 1.00 85.25 188 GLY A O 1
ATOM 1495 N N . ASP A 1 189 ? 22.737 11.696 -21.839 1.00 88.44 189 ASP A N 1
ATOM 1496 C CA . ASP A 1 189 ? 21.829 12.860 -21.771 1.00 88.44 189 ASP A CA 1
ATOM 1497 C C . ASP A 1 189 ? 20.641 12.769 -22.746 1.00 88.44 189 ASP A C 1
ATOM 1499 O O . ASP A 1 189 ? 20.491 13.537 -23.695 1.00 88.44 189 ASP A O 1
ATOM 1503 N N . SER A 1 190 ? 19.854 11.708 -22.580 1.00 94.50 190 SER A N 1
ATOM 1504 C CA . SER A 1 190 ? 18.760 11.349 -23.482 1.00 94.50 190 SER A CA 1
ATOM 1505 C C . SER A 1 190 ? 17.478 11.148 -22.693 1.00 94.50 190 SER A C 1
ATOM 1507 O O . SER A 1 190 ? 17.504 10.699 -21.551 1.00 94.50 190 SER A O 1
ATOM 1509 N N . PHE A 1 191 ? 16.340 11.401 -23.316 1.00 95.38 191 PHE A N 1
ATOM 1510 C CA . PHE A 1 191 ? 15.039 11.017 -22.807 1.00 95.38 191 PHE A CA 1
ATOM 1511 C C . PHE A 1 191 ? 14.695 9.596 -23.271 1.00 95.38 191 PHE A C 1
ATOM 1513 O O . PHE A 1 191 ? 14.649 9.314 -24.467 1.00 95.38 191 PHE A O 1
ATOM 1520 N N . CYS A 1 192 ? 14.449 8.693 -22.328 1.00 95.94 192 CYS A N 1
ATOM 1521 C CA . CYS A 1 192 ? 13.965 7.342 -22.576 1.00 95.94 192 CYS A CA 1
ATOM 1522 C C . CYS A 1 192 ? 12.433 7.324 -22.559 1.00 95.94 192 CYS A C 1
ATOM 1524 O O . CYS A 1 192 ? 11.816 7.877 -21.651 1.00 95.94 192 CYS A O 1
ATOM 1526 N N . LYS A 1 193 ? 11.820 6.640 -23.525 1.00 95.56 193 LYS A N 1
ATOM 1527 C CA . LYS A 1 193 ? 10.413 6.233 -23.521 1.00 95.56 193 LYS A CA 1
ATOM 1528 C C . LYS A 1 193 ? 10.346 4.711 -23.506 1.00 95.56 193 LYS A C 1
ATOM 1530 O O . LYS A 1 193 ? 11.020 4.072 -24.306 1.00 95.56 193 LYS A O 1
ATOM 1535 N N . MET A 1 194 ? 9.453 4.145 -22.698 1.00 95.94 194 MET A N 1
ATOM 1536 C CA . MET A 1 194 ? 9.069 2.736 -22.805 1.00 95.94 194 MET A CA 1
ATOM 1537 C C . MET A 1 194 ? 7.579 2.586 -23.095 1.00 95.94 194 MET A C 1
ATOM 1539 O O . MET A 1 194 ? 6.749 3.278 -22.505 1.00 95.94 194 MET A O 1
ATOM 1543 N N . TYR A 1 195 ? 7.241 1.681 -24.013 1.00 95.31 195 TYR A N 1
ATOM 1544 C CA . TYR A 1 195 ? 5.861 1.359 -24.378 1.00 95.31 195 TYR A CA 1
ATOM 1545 C C . TYR A 1 195 ? 5.497 -0.075 -23.965 1.00 95.31 195 TYR A C 1
ATOM 1547 O O . TYR A 1 195 ? 6.159 -1.046 -24.344 1.00 95.31 195 TYR A O 1
ATOM 1555 N N . PHE A 1 196 ? 4.416 -0.207 -23.196 1.00 95.12 196 PHE A N 1
ATOM 1556 C CA . PHE A 1 196 ? 3.980 -1.464 -22.583 1.00 95.12 196 PHE A CA 1
ATOM 1557 C C . PHE A 1 196 ? 2.727 -2.047 -23.249 1.00 95.12 196 PHE A C 1
ATOM 1559 O O . PHE A 1 196 ? 1.918 -2.709 -22.608 1.00 95.12 196 PHE A O 1
ATOM 1566 N N . GLY A 1 197 ? 2.570 -1.844 -24.561 1.00 94.44 197 GLY A N 1
ATOM 1567 C CA . GLY A 1 197 ? 1.513 -2.499 -25.334 1.00 94.44 197 GLY A CA 1
ATOM 1568 C C . GLY A 1 197 ? 1.528 -4.015 -25.179 1.00 94.44 197 GLY A C 1
ATOM 1569 O O . GLY A 1 197 ? 2.593 -4.644 -25.211 1.00 94.44 197 GLY A O 1
ATOM 1570 N N . GLY A 1 198 ? 0.330 -4.576 -24.997 1.00 92.00 198 GLY A N 1
ATOM 1571 C CA . GLY A 1 198 ? 0.110 -6.005 -24.774 1.00 92.00 198 GLY A CA 1
ATOM 1572 C C . GLY A 1 198 ? 0.522 -6.514 -23.390 1.00 92.00 198 GLY A C 1
ATOM 1573 O O . GLY A 1 198 ? 0.426 -7.715 -23.161 1.00 92.00 198 GLY A O 1
ATOM 1574 N N . ILE A 1 199 ? 0.972 -5.640 -22.482 1.00 94.06 199 ILE A N 1
ATOM 1575 C CA . ILE A 1 199 ? 1.296 -5.986 -21.095 1.00 94.06 199 ILE A CA 1
ATOM 1576 C C . ILE A 1 199 ? 0.217 -5.425 -20.173 1.00 94.06 199 ILE A C 1
ATOM 1578 O O . ILE A 1 199 ? -0.167 -4.263 -20.280 1.00 94.06 199 ILE A O 1
ATOM 1582 N N . ASP A 1 200 ? -0.234 -6.253 -19.232 1.00 93.38 200 ASP A N 1
ATOM 1583 C CA . ASP A 1 200 ? -1.006 -5.780 -18.087 1.00 93.38 200 ASP A CA 1
ATOM 1584 C C . ASP A 1 200 ? -0.106 -4.902 -17.208 1.00 93.38 200 ASP A C 1
ATOM 1586 O O . ASP A 1 200 ? 0.873 -5.381 -16.634 1.00 93.38 200 ASP A O 1
ATOM 1590 N N . ALA A 1 201 ? -0.425 -3.614 -17.110 1.00 92.12 201 ALA A N 1
ATOM 1591 C CA . ALA A 1 201 ? 0.378 -2.634 -16.388 1.00 92.12 201 ALA A CA 1
ATOM 1592 C C . ALA A 1 201 ? 0.576 -2.973 -14.900 1.00 92.12 201 ALA A C 1
ATOM 1594 O O . ALA A 1 201 ? 1.609 -2.596 -14.346 1.00 92.12 201 ALA A O 1
ATOM 1595 N N . ARG A 1 202 ? -0.315 -3.771 -14.283 1.00 93.44 202 ARG A N 1
ATOM 1596 C CA . ARG A 1 202 ? -0.111 -4.320 -12.926 1.00 93.44 202 ARG A CA 1
ATOM 1597 C C . ARG A 1 202 ? 1.179 -5.114 -12.782 1.00 93.44 202 ARG A C 1
ATOM 1599 O O . ARG A 1 202 ? 1.712 -5.218 -11.681 1.00 93.44 202 ARG A O 1
ATOM 1606 N N . LYS A 1 203 ? 1.654 -5.715 -13.876 1.00 95.50 203 LYS A N 1
ATOM 1607 C CA . LYS A 1 203 ? 2.870 -6.529 -13.897 1.00 95.50 203 LYS A CA 1
ATOM 1608 C C . LYS A 1 203 ? 4.129 -5.690 -13.842 1.00 95.50 203 LYS A C 1
ATOM 1610 O O . LYS A 1 203 ? 5.174 -6.239 -13.526 1.00 95.50 203 LYS A O 1
ATOM 1615 N N . VAL A 1 204 ? 4.062 -4.401 -14.161 1.00 95.75 204 VAL A N 1
ATOM 1616 C CA . VAL A 1 204 ? 5.244 -3.554 -14.281 1.00 95.75 204 VAL A CA 1
ATOM 1617 C C . VAL A 1 204 ? 5.407 -2.713 -13.027 1.00 95.75 204 VAL A C 1
ATOM 1619 O O . VAL A 1 204 ? 4.523 -1.936 -12.669 1.00 95.75 204 VAL A O 1
ATOM 1622 N N . VAL A 1 205 ? 6.583 -2.813 -12.411 1.00 95.31 205 VAL A N 1
ATOM 1623 C CA . VAL A 1 205 ? 7.015 -1.889 -11.362 1.00 95.31 205 VAL A CA 1
ATOM 1624 C C . VAL A 1 205 ? 8.284 -1.188 -11.812 1.00 95.31 205 VAL A C 1
ATOM 1626 O O . VAL A 1 205 ? 9.274 -1.826 -12.175 1.00 95.31 205 VAL A O 1
ATOM 1629 N N . CYS A 1 206 ? 8.273 0.138 -11.763 1.00 94.19 206 CYS A N 1
ATOM 1630 C CA . CYS A 1 206 ? 9.442 0.956 -12.036 1.00 94.19 206 CYS A CA 1
ATOM 1631 C C . CYS A 1 206 ? 9.948 1.564 -10.726 1.00 94.19 206 CYS A C 1
ATOM 1633 O O . CYS A 1 206 ? 9.326 2.465 -10.166 1.00 94.19 206 CYS A O 1
ATOM 1635 N N . ASP A 1 207 ? 11.087 1.079 -10.231 1.00 90.94 207 ASP A N 1
ATOM 1636 C CA . ASP A 1 207 ? 11.694 1.621 -9.007 1.00 90.94 207 ASP A CA 1
ATOM 1637 C C . ASP A 1 207 ? 12.250 3.034 -9.232 1.00 90.94 207 ASP A C 1
ATOM 1639 O O . ASP A 1 207 ? 12.324 3.883 -8.345 1.00 90.94 207 ASP A O 1
ATOM 1643 N N . ASN A 1 208 ? 12.613 3.319 -10.481 1.00 82.62 208 ASN A N 1
ATOM 1644 C CA . ASN A 1 208 ? 12.988 4.658 -10.880 1.00 82.62 208 ASN A CA 1
ATOM 1645 C C . ASN A 1 208 ? 11.762 5.561 -10.952 1.00 82.62 208 ASN A C 1
ATOM 1647 O O . ASN A 1 208 ? 10.796 5.265 -11.650 1.00 82.62 208 ASN A O 1
ATOM 1651 N N . VAL A 1 209 ? 11.847 6.726 -10.317 1.00 74.94 209 VAL A N 1
ATOM 1652 C CA . VAL A 1 209 ? 10.915 7.818 -10.597 1.00 74.94 209 VAL A CA 1
ATOM 1653 C C . VAL A 1 209 ? 11.035 8.188 -12.075 1.00 74.94 209 VAL A C 1
ATOM 1655 O O . VAL A 1 209 ? 12.127 8.516 -12.541 1.00 74.94 209 VAL A O 1
ATOM 1658 N N . TYR A 1 210 ? 9.922 8.129 -12.803 1.00 79.25 210 TYR A N 1
ATOM 1659 C CA . TYR A 1 210 ? 9.847 8.639 -14.164 1.00 79.25 210 TYR A CA 1
ATOM 1660 C C . TYR A 1 210 ? 9.363 10.091 -14.179 1.00 79.25 210 TYR A C 1
ATOM 1662 O O . TYR A 1 210 ? 8.690 10.549 -13.257 1.00 79.25 210 TYR A O 1
ATOM 1670 N N . THR A 1 211 ? 9.685 10.828 -15.241 1.00 76.25 211 THR A N 1
ATOM 1671 C CA . THR A 1 211 ? 9.264 12.231 -15.391 1.00 76.25 211 THR A CA 1
ATOM 1672 C C . THR A 1 211 ? 7.924 12.369 -16.101 1.00 76.25 211 THR A C 1
ATOM 1674 O O . THR A 1 211 ? 7.309 13.432 -16.062 1.00 76.25 211 THR A O 1
ATOM 1677 N N . SER A 1 212 ? 7.453 11.310 -16.757 1.00 85.19 212 SER A N 1
ATOM 1678 C CA . SER A 1 212 ? 6.189 11.322 -17.485 1.00 85.19 212 SER A CA 1
ATOM 1679 C C . SER A 1 212 ? 5.547 9.942 -17.567 1.00 85.19 212 SER A C 1
ATOM 1681 O O . SER A 1 212 ? 6.223 8.929 -17.734 1.00 85.19 212 SER A O 1
ATOM 1683 N N . TYR A 1 213 ? 4.223 9.941 -17.478 1.00 90.12 213 TYR A N 1
ATOM 1684 C CA . TYR A 1 213 ? 3.353 8.794 -17.695 1.00 90.12 213 TYR A CA 1
ATOM 1685 C C . TYR A 1 213 ? 2.200 9.232 -18.583 1.00 90.12 213 TYR A C 1
ATOM 1687 O O . TYR A 1 213 ? 1.692 10.347 -18.437 1.00 90.12 213 TYR A O 1
ATOM 1695 N N . TRP A 1 214 ? 1.814 8.375 -19.519 1.00 91.25 214 TRP A N 1
ATOM 1696 C CA . TRP A 1 214 ? 0.649 8.613 -20.352 1.00 91.25 214 TRP A CA 1
ATOM 1697 C C . TRP A 1 214 ? 0.081 7.301 -20.875 1.00 91.25 214 TRP A C 1
ATOM 1699 O O . TRP A 1 214 ? 0.815 6.382 -21.245 1.00 91.25 214 TRP A O 1
ATOM 1709 N N . GLN A 1 215 ? -1.242 7.283 -20.978 1.00 91.56 215 GLN A N 1
ATOM 1710 C CA . GLN A 1 215 ? -1.969 6.254 -21.693 1.00 91.56 215 GLN A CA 1
ATOM 1711 C C . GLN A 1 215 ? -1.989 6.603 -23.186 1.00 91.56 215 GLN A C 1
ATOM 1713 O O . GLN A 1 215 ? -2.261 7.742 -23.579 1.00 91.56 215 GLN A O 1
ATOM 1718 N N . ASN A 1 216 ? -1.655 5.633 -24.028 1.00 91.12 216 ASN A N 1
ATOM 1719 C CA . ASN A 1 216 ? -1.681 5.768 -25.479 1.00 91.12 216 ASN A CA 1
ATOM 1720 C C . ASN A 1 216 ? -3.107 5.517 -26.010 1.00 91.12 216 ASN A C 1
ATOM 1722 O O . ASN A 1 216 ? -3.971 5.000 -25.307 1.00 91.12 216 ASN A O 1
ATOM 1726 N N . LEU A 1 217 ? -3.374 5.883 -27.270 1.00 91.50 217 LEU A N 1
ATOM 1727 C CA . LEU A 1 217 ? -4.711 5.760 -27.886 1.00 91.50 217 LEU A CA 1
ATOM 1728 C C . LEU A 1 217 ? -5.240 4.318 -27.958 1.00 91.50 217 LEU A C 1
ATOM 1730 O O . LEU A 1 217 ? -6.441 4.109 -28.097 1.00 91.50 217 LEU A O 1
ATOM 1734 N N . ASP A 1 218 ? -4.349 3.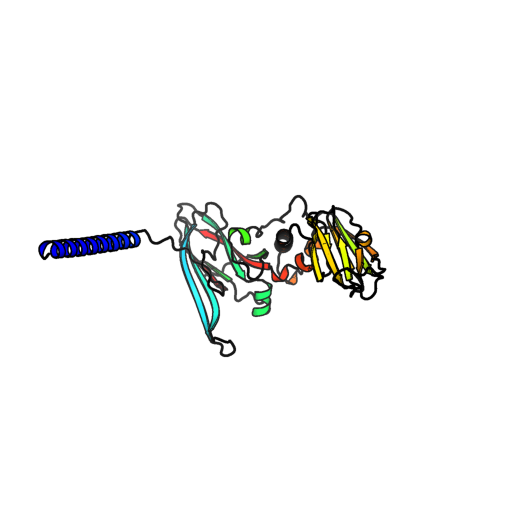336 -27.889 1.00 91.75 218 ASP A N 1
ATOM 1735 C CA . ASP A 1 218 ? -4.659 1.906 -27.839 1.00 91.75 218 ASP A CA 1
ATOM 1736 C C . ASP A 1 218 ? -4.937 1.392 -26.413 1.00 91.75 218 ASP A C 1
ATOM 1738 O O . ASP A 1 218 ? -5.142 0.194 -26.224 1.00 91.75 218 ASP A O 1
ATOM 1742 N N . GLY A 1 219 ? -4.946 2.282 -25.415 1.00 89.25 219 GLY A N 1
ATOM 1743 C CA . GLY A 1 219 ? -5.123 1.959 -24.000 1.00 89.25 219 GLY A CA 1
ATOM 1744 C C . GLY A 1 219 ? -3.856 1.461 -23.304 1.00 89.25 219 GLY A C 1
ATOM 1745 O O . GLY A 1 219 ? -3.889 1.236 -22.099 1.00 89.25 219 GLY A O 1
ATOM 1746 N N . ALA A 1 220 ? -2.740 1.293 -24.019 1.00 92.31 220 ALA A N 1
ATOM 1747 C CA . ALA A 1 220 ? -1.496 0.834 -23.422 1.00 92.31 220 ALA A CA 1
ATOM 1748 C C . ALA A 1 220 ? -0.759 1.960 -22.700 1.00 92.31 220 ALA A C 1
ATOM 1750 O O . ALA A 1 220 ? -0.773 3.121 -23.118 1.00 92.31 220 ALA A O 1
ATOM 1751 N N . GLU A 1 221 ? -0.022 1.597 -21.660 1.00 93.25 221 GLU A N 1
ATOM 1752 C CA . GLU A 1 221 ? 0.718 2.556 -20.853 1.00 93.25 221 G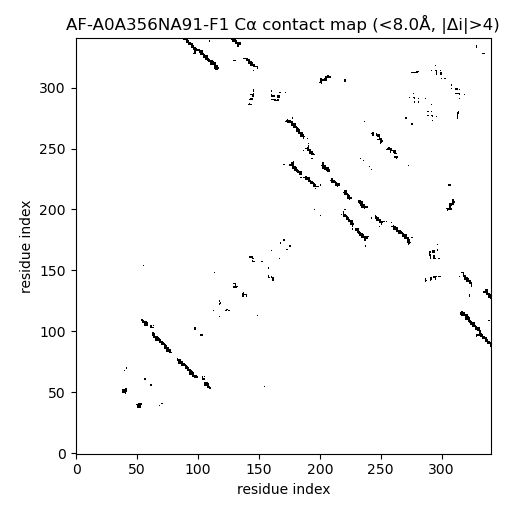LU A CA 1
ATOM 1753 C C . GLU A 1 221 ? 2.128 2.810 -21.395 1.00 93.25 221 GLU A C 1
ATOM 1755 O O . GLU A 1 221 ? 2.808 1.927 -21.937 1.00 93.25 221 GLU A O 1
ATOM 1760 N N . SER A 1 222 ? 2.588 4.046 -21.235 1.00 94.00 222 SER A N 1
ATOM 1761 C CA . SER A 1 222 ? 3.970 4.437 -21.471 1.00 94.00 222 SER A CA 1
ATOM 1762 C C . SER A 1 222 ? 4.521 5.233 -20.304 1.00 94.00 222 SER A C 1
ATOM 1764 O O . SER A 1 222 ? 3.825 6.041 -19.690 1.00 94.00 222 SER A O 1
ATOM 1766 N N . ILE A 1 223 ? 5.813 5.041 -20.064 1.00 94.88 223 ILE A N 1
ATOM 1767 C CA . ILE A 1 223 ? 6.593 5.864 -19.142 1.00 94.88 223 ILE A CA 1
ATOM 1768 C C . ILE A 1 223 ? 7.707 6.559 -19.912 1.00 94.88 223 ILE A C 1
ATOM 1770 O O . ILE A 1 223 ? 8.151 6.080 -20.962 1.00 94.88 223 ILE A O 1
ATOM 1774 N N . GLY A 1 224 ? 8.190 7.670 -19.371 1.00 94.38 224 GLY A N 1
ATOM 1775 C CA . GLY A 1 224 ? 9.382 8.320 -19.882 1.00 94.38 224 GLY A CA 1
ATOM 1776 C C . GLY A 1 224 ? 10.157 9.079 -18.820 1.00 94.38 224 GLY A C 1
ATOM 1777 O O . GLY A 1 224 ? 9.577 9.617 -17.875 1.00 94.38 224 GLY A O 1
ATOM 1778 N N . PHE A 1 225 ? 11.476 9.089 -18.967 1.00 94.25 225 PHE A N 1
ATOM 1779 C CA . PHE A 1 225 ? 12.415 9.641 -17.997 1.00 94.25 225 PHE A CA 1
ATOM 1780 C C . PHE A 1 225 ? 13.725 10.052 -18.662 1.00 94.25 225 PHE A C 1
ATOM 1782 O O . PHE A 1 225 ? 14.105 9.508 -19.697 1.00 94.25 225 PHE A O 1
ATOM 1789 N N . TRP A 1 226 ? 14.424 11.012 -18.062 1.00 94.12 226 TRP A N 1
ATOM 1790 C CA . TRP A 1 226 ? 15.775 11.367 -18.487 1.00 94.12 226 TRP A CA 1
ATOM 1791 C C . TRP A 1 226 ? 16.773 10.306 -18.035 1.00 94.12 226 TRP A C 1
ATOM 1793 O O . TRP A 1 226 ? 16.637 9.730 -16.959 1.00 94.12 226 TRP A O 1
ATOM 1803 N N . VAL A 1 227 ? 17.767 10.037 -18.875 1.00 93.06 227 VAL A N 1
ATOM 1804 C CA . VAL A 1 227 ? 18.866 9.135 -18.553 1.00 93.06 227 VAL A CA 1
ATOM 1805 C C . VAL A 1 227 ? 19.885 9.900 -17.708 1.00 93.06 227 VAL A C 1
ATOM 1807 O O . VAL A 1 227 ? 20.765 10.568 -18.243 1.00 93.06 227 VAL A O 1
ATOM 1810 N N . ASP A 1 228 ? 19.742 9.812 -16.388 1.00 89.50 228 ASP A N 1
ATOM 1811 C CA . ASP A 1 2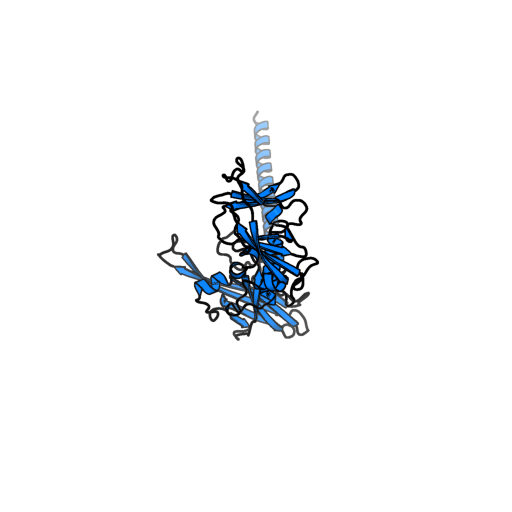28 ? 20.531 10.551 -15.394 1.00 89.50 228 ASP A CA 1
ATOM 1812 C C . ASP A 1 228 ? 21.138 9.667 -14.284 1.00 89.50 228 ASP A C 1
ATOM 1814 O O . ASP A 1 228 ? 21.913 10.143 -13.452 1.00 89.50 228 ASP A O 1
ATOM 1818 N N . LYS A 1 229 ? 20.829 8.366 -14.282 1.00 84.94 229 LYS A N 1
ATOM 1819 C CA . LYS A 1 229 ? 21.337 7.379 -13.318 1.00 84.94 229 LYS A CA 1
ATOM 1820 C C . LYS A 1 229 ? 22.317 6.391 -13.933 1.00 84.94 229 LYS A C 1
ATOM 1822 O O . LYS A 1 229 ? 22.264 6.085 -15.124 1.00 84.94 229 LYS A O 1
ATOM 1827 N N . ASN A 1 230 ? 23.152 5.822 -13.062 1.00 86.88 230 ASN A N 1
ATOM 1828 C CA . ASN A 1 230 ? 24.049 4.717 -13.401 1.00 86.88 230 ASN A CA 1
ATOM 1829 C C . ASN A 1 230 ? 23.291 3.398 -13.606 1.00 86.88 230 ASN A C 1
ATOM 1831 O O . ASN A 1 230 ? 23.620 2.633 -14.511 1.00 86.88 230 ASN A O 1
ATOM 1835 N N . GLU A 1 231 ? 22.281 3.142 -12.772 1.00 94.62 231 GLU A N 1
ATOM 1836 C CA . GLU A 1 231 ? 21.507 1.902 -12.772 1.00 94.62 231 GLU A CA 1
ATOM 1837 C C . GLU A 1 231 ? 20.010 2.193 -12.806 1.00 94.62 231 GLU A C 1
ATOM 1839 O O . GLU A 1 231 ? 19.528 3.134 -12.172 1.00 94.62 231 GLU A O 1
ATOM 1844 N N . TYR A 1 232 ? 19.283 1.349 -13.535 1.00 95.44 232 TYR A N 1
ATOM 1845 C CA . TYR A 1 232 ? 17.836 1.396 -13.656 1.00 95.44 232 TYR A CA 1
ATOM 1846 C C . TYR A 1 232 ? 17.248 0.060 -13.224 1.00 95.44 232 TYR A C 1
ATOM 1848 O O . TYR A 1 232 ? 17.538 -0.970 -13.835 1.00 95.44 232 TYR A O 1
ATOM 1856 N N . ILE A 1 233 ? 16.416 0.095 -12.183 1.00 96.44 233 ILE A N 1
ATOM 1857 C CA . ILE A 1 233 ? 15.739 -1.078 -11.644 1.00 96.44 233 ILE A CA 1
ATOM 1858 C C . ILE A 1 233 ? 14.286 -1.124 -12.131 1.00 96.44 233 ILE A C 1
ATOM 1860 O O . ILE A 1 233 ? 13.532 -0.156 -11.988 1.00 96.44 233 ILE A O 1
ATOM 1864 N N . PHE A 1 234 ? 13.906 -2.271 -12.684 1.00 97.25 234 PHE A N 1
ATOM 1865 C CA . PHE A 1 234 ? 12.531 -2.608 -13.046 1.00 97.25 234 PHE A CA 1
ATOM 1866 C C . PHE A 1 234 ? 12.171 -3.961 -12.447 1.00 97.25 234 PHE A C 1
ATOM 1868 O O . PHE A 1 234 ? 13.041 -4.822 -12.297 1.00 97.25 234 PHE A O 1
ATOM 1875 N N . TYR A 1 235 ? 10.891 -4.164 -12.160 1.00 97.75 235 TYR A N 1
ATOM 1876 C CA . TYR A 1 235 ? 10.364 -5.467 -11.787 1.00 97.75 235 TYR A CA 1
ATOM 1877 C C . TYR A 1 235 ? 9.233 -5.879 -12.723 1.00 97.75 235 TYR A C 1
ATOM 1879 O O . TYR A 1 235 ? 8.441 -5.035 -13.156 1.00 97.75 235 TYR A O 1
ATOM 1887 N N . SER A 1 236 ? 9.153 -7.178 -13.011 1.00 97.81 236 SER A N 1
ATOM 1888 C CA . SER A 1 236 ? 7.993 -7.787 -13.658 1.00 97.81 236 SER A CA 1
ATOM 1889 C C . SER A 1 236 ? 7.357 -8.853 -12.764 1.00 97.81 236 SER A C 1
ATOM 1891 O O . SER A 1 236 ? 8.054 -9.732 -12.261 1.00 97.81 236 SER A O 1
ATOM 1893 N N . ILE A 1 237 ? 6.046 -8.764 -12.532 1.00 97.38 237 ILE A N 1
ATOM 1894 C CA . ILE A 1 237 ? 5.289 -9.671 -11.654 1.00 97.38 237 ILE A CA 1
ATOM 1895 C C . ILE A 1 237 ? 4.645 -10.784 -12.491 1.00 97.38 237 ILE A C 1
ATOM 1897 O O . ILE A 1 237 ? 3.939 -10.512 -13.463 1.00 97.38 237 ILE A O 1
ATOM 1901 N N . GLY A 1 238 ? 4.875 -12.040 -12.106 1.00 96.75 238 GLY A N 1
ATOM 1902 C CA . GLY A 1 238 ? 4.254 -13.241 -12.673 1.00 96.75 238 GLY A CA 1
ATOM 1903 C C . GLY A 1 238 ? 4.808 -13.704 -14.024 1.00 96.75 238 GLY A C 1
ATOM 1904 O O . GLY A 1 238 ? 4.726 -14.887 -14.340 1.00 96.75 238 GLY A O 1
ATOM 1905 N N . GLU A 1 239 ? 5.399 -12.811 -14.817 1.00 95.69 239 GLU A N 1
ATOM 1906 C CA . GLU A 1 239 ? 6.035 -13.151 -16.093 1.00 95.69 239 GLU A CA 1
ATOM 1907 C C . GLU A 1 239 ? 7.252 -12.273 -16.374 1.00 95.69 239 GLU A C 1
ATOM 1909 O O . GLU A 1 239 ? 7.392 -11.179 -15.825 1.00 95.69 239 GLU A O 1
ATOM 1914 N N . GLU A 1 240 ? 8.133 -12.746 -17.249 1.00 97.31 240 GLU A N 1
ATOM 1915 C CA . GLU A 1 240 ? 9.299 -11.984 -17.682 1.00 97.31 240 GLU A CA 1
ATOM 1916 C C . GLU A 1 240 ? 8.927 -10.902 -18.698 1.00 97.31 240 GLU A C 1
ATOM 1918 O O . GLU A 1 240 ? 8.123 -11.127 -19.604 1.00 97.31 240 GLU A O 1
ATOM 1923 N N . ILE A 1 241 ? 9.559 -9.733 -18.581 1.00 97.12 241 ILE A N 1
ATOM 1924 C CA . ILE A 1 241 ? 9.401 -8.621 -19.517 1.00 97.12 241 ILE A CA 1
ATOM 1925 C C . ILE A 1 241 ? 10.785 -8.179 -19.982 1.00 97.12 241 ILE A C 1
ATOM 1927 O O . ILE A 1 241 ? 11.642 -7.816 -19.175 1.00 97.12 241 ILE A O 1
ATOM 1931 N N . ASP A 1 242 ? 10.982 -8.147 -21.299 1.00 96.00 242 ASP A N 1
ATOM 1932 C CA . ASP A 1 242 ? 12.153 -7.510 -21.891 1.00 96.00 242 ASP A CA 1
ATOM 1933 C C . ASP A 1 242 ? 11.957 -5.987 -21.913 1.00 96.00 242 ASP A C 1
ATOM 1935 O O . ASP A 1 242 ? 11.326 -5.417 -22.806 1.00 96.00 242 ASP A O 1
ATOM 1939 N N . PHE A 1 243 ? 12.446 -5.325 -20.865 1.00 96.62 243 PHE A N 1
ATOM 1940 C CA . PHE A 1 243 ? 12.400 -3.868 -20.747 1.00 96.62 243 PHE A CA 1
ATOM 1941 C C . PHE A 1 243 ? 13.333 -3.169 -21.742 1.00 96.62 243 PHE A C 1
ATOM 1943 O O . PHE A 1 243 ? 13.053 -2.038 -22.140 1.00 96.62 243 PHE A O 1
ATOM 1950 N N . ALA A 1 244 ? 14.428 -3.819 -22.151 1.00 96.12 244 ALA A N 1
ATOM 1951 C CA . ALA A 1 244 ? 15.408 -3.224 -23.051 1.00 96.12 244 ALA A CA 1
ATOM 1952 C C . ALA A 1 244 ? 14.841 -3.078 -24.468 1.00 96.12 244 ALA A C 1
ATOM 1954 O O . ALA A 1 244 ? 14.951 -2.001 -25.051 1.00 96.12 244 ALA A O 1
ATOM 1955 N N . GLU A 1 245 ? 14.149 -4.103 -24.970 1.00 96.62 245 GLU A N 1
ATOM 1956 C CA . GLU A 1 245 ? 13.466 -4.079 -26.277 1.00 96.62 245 GLU A CA 1
ATOM 1957 C C . GLU A 1 245 ? 12.316 -3.061 -26.344 1.00 96.62 245 GLU A C 1
ATOM 1959 O O . GLU A 1 245 ? 11.869 -2.667 -27.422 1.00 96.62 245 GLU A O 1
ATOM 1964 N N . ARG A 1 246 ? 11.822 -2.605 -25.188 1.00 95.88 246 ARG A N 1
ATOM 1965 C CA . ARG A 1 246 ? 10.741 -1.613 -25.097 1.00 95.88 246 ARG A CA 1
ATOM 1966 C C . ARG A 1 246 ? 11.238 -0.176 -25.044 1.00 95.88 246 ARG A C 1
ATOM 1968 O O . ARG A 1 246 ? 10.406 0.729 -25.100 1.00 95.88 246 ARG A O 1
ATOM 1975 N N . ALA A 1 247 ? 12.545 0.037 -24.907 1.00 95.94 247 ALA A N 1
ATOM 1976 C CA . ALA A 1 247 ? 13.134 1.353 -24.729 1.00 95.94 247 ALA A CA 1
ATOM 1977 C C . ALA A 1 247 ? 13.441 2.041 -26.062 1.00 95.94 247 ALA A C 1
ATOM 1979 O O . ALA A 1 247 ? 14.132 1.512 -26.929 1.00 95.94 247 ALA A O 1
ATOM 1980 N N . GLU A 1 248 ? 12.990 3.283 -26.184 1.00 96.94 248 GLU A N 1
ATOM 1981 C CA . GLU A 1 248 ? 13.351 4.195 -27.260 1.00 96.94 248 GLU A CA 1
ATOM 1982 C C . GLU A 1 248 ? 13.985 5.454 -26.668 1.00 96.94 248 GLU A C 1
ATOM 1984 O O . GLU A 1 248 ? 13.491 5.993 -25.677 1.00 96.94 248 GLU A O 1
ATOM 1989 N N . PHE A 1 249 ? 15.055 5.951 -27.287 1.00 97.19 249 PHE A N 1
ATOM 1990 C CA . PHE A 1 249 ? 15.803 7.103 -26.787 1.00 97.19 249 PHE A CA 1
ATOM 1991 C C . PHE A 1 249 ? 15.669 8.301 -27.720 1.00 97.19 249 PHE A C 1
ATOM 1993 O O . PHE A 1 249 ? 15.698 8.170 -28.946 1.00 97.19 249 PHE A O 1
ATOM 2000 N N . PHE A 1 250 ? 15.550 9.481 -27.122 1.00 96.81 250 PHE A N 1
ATOM 2001 C CA . PHE A 1 250 ? 15.363 10.756 -27.800 1.00 96.81 250 PHE A CA 1
ATOM 2002 C C . PHE A 1 250 ? 16.275 11.819 -27.190 1.00 96.81 250 PHE A C 1
ATOM 2004 O O . PHE A 1 250 ? 16.609 11.741 -26.013 1.00 96.81 250 PHE A O 1
ATOM 2011 N N . SER A 1 251 ? 16.670 12.830 -27.958 1.00 95.31 251 SER A N 1
ATOM 2012 C CA . SER A 1 251 ? 17.419 13.978 -27.417 1.00 95.31 251 SER A CA 1
ATOM 2013 C C . SER A 1 251 ? 16.529 14.991 -26.686 1.00 95.31 251 SER A C 1
ATOM 2015 O O . SER A 1 251 ? 17.031 15.929 -26.079 1.00 95.31 251 SER A O 1
ATOM 2017 N N . ASP A 1 252 ? 15.208 14.841 -26.783 1.00 92.75 252 ASP A N 1
ATOM 2018 C CA . ASP A 1 252 ? 14.207 15.757 -26.245 1.00 92.75 252 ASP A CA 1
ATOM 2019 C C . ASP A 1 252 ? 13.024 14.994 -25.629 1.00 92.75 252 ASP A C 1
ATOM 2021 O O . ASP A 1 252 ? 12.681 13.891 -26.060 1.00 92.75 252 ASP A O 1
ATOM 2025 N N . SER A 1 253 ? 12.365 15.599 -24.637 1.00 90.25 253 SER A N 1
ATOM 2026 C CA . SER A 1 253 ? 11.194 15.014 -23.965 1.00 90.25 253 SER A CA 1
ATOM 2027 C C . SER A 1 253 ? 9.917 15.037 -24.814 1.00 90.25 253 SER A C 1
ATOM 2029 O O . SER A 1 253 ? 8.968 14.306 -24.518 1.00 90.25 253 SER A O 1
ATOM 2031 N N . GLU A 1 254 ? 9.884 15.826 -25.892 1.00 90.56 254 GLU A N 1
ATOM 2032 C CA . GLU A 1 254 ? 8.790 15.807 -26.871 1.00 90.56 254 GLU A CA 1
ATOM 2033 C C . GLU A 1 254 ? 8.852 14.563 -27.775 1.00 90.56 254 GLU A C 1
ATOM 2035 O O . GLU A 1 254 ? 7.842 14.187 -28.378 1.00 90.56 254 GLU A O 1
ATOM 2040 N N . ARG A 1 255 ? 9.990 13.850 -27.765 1.00 92.50 255 ARG A N 1
ATOM 2041 C CA . ARG A 1 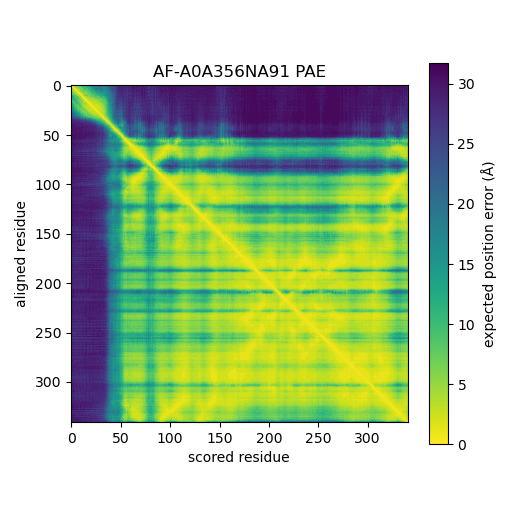255 ? 10.282 12.632 -28.536 1.00 92.50 255 ARG A CA 1
ATOM 2042 C C . ARG A 1 255 ? 10.293 12.887 -30.044 1.00 92.50 255 ARG A C 1
ATOM 2044 O O . ARG A 1 255 ? 9.840 12.055 -30.831 1.00 92.50 255 ARG A O 1
ATOM 2051 N N . THR A 1 256 ? 10.808 14.045 -30.450 1.00 92.38 256 THR A N 1
ATOM 2052 C CA . THR A 1 256 ? 10.878 14.456 -31.861 1.00 92.38 256 THR A CA 1
ATOM 2053 C C . THR A 1 256 ? 12.130 13.935 -32.561 1.00 92.38 256 THR A C 1
ATOM 2055 O O . THR A 1 256 ? 12.077 13.610 -33.748 1.00 92.38 256 THR A O 1
ATOM 2058 N N . SER A 1 257 ? 13.239 13.794 -31.830 1.00 94.12 257 SER A N 1
ATOM 2059 C CA . SER A 1 257 ? 14.541 13.426 -32.392 1.00 94.12 257 SER A CA 1
ATOM 2060 C C . SER A 1 257 ? 15.102 12.172 -31.723 1.00 94.12 257 SER A C 1
ATOM 2062 O O . SER A 1 257 ? 15.599 12.223 -30.600 1.00 94.12 257 SER A O 1
ATOM 2064 N N . ARG A 1 258 ? 15.020 11.022 -32.410 1.00 96.44 258 ARG A N 1
ATOM 2065 C CA . ARG A 1 258 ? 15.568 9.743 -31.919 1.00 96.44 258 ARG A CA 1
ATOM 2066 C C . ARG A 1 258 ? 17.096 9.773 -31.864 1.00 96.44 258 ARG A C 1
ATOM 2068 O O . ARG A 1 258 ? 17.740 10.277 -32.782 1.00 96.44 258 ARG A O 1
ATOM 2075 N N . VAL A 1 259 ? 17.661 9.150 -30.835 1.00 96.25 259 VAL A N 1
ATOM 2076 C CA . VAL A 1 259 ? 19.108 8.953 -30.658 1.00 96.25 259 VAL A CA 1
ATOM 2077 C C . VAL A 1 259 ? 19.426 7.488 -30.371 1.00 96.25 259 VAL A C 1
ATOM 2079 O O . VAL A 1 259 ? 18.549 6.703 -30.013 1.00 96.25 259 VAL A O 1
ATOM 2082 N N . ASN A 1 260 ? 20.693 7.106 -30.535 1.00 94.56 260 ASN A N 1
ATOM 2083 C CA . ASN A 1 260 ? 21.137 5.754 -30.212 1.00 94.56 260 ASN A CA 1
ATOM 2084 C C . ASN A 1 260 ? 21.263 5.580 -28.697 1.00 94.56 260 ASN A C 1
ATOM 2086 O O . ASN A 1 260 ? 21.919 6.368 -28.019 1.00 94.56 260 ASN A O 1
ATOM 2090 N N . GLY A 1 261 ? 20.694 4.494 -28.193 1.00 94.12 261 GLY A N 1
ATOM 2091 C CA . GLY A 1 261 ? 20.733 4.119 -26.792 1.00 94.12 261 GLY A CA 1
ATOM 2092 C C . GLY A 1 261 ? 20.255 2.686 -26.627 1.00 94.12 261 GLY A C 1
ATOM 2093 O O . GLY A 1 261 ? 19.544 2.162 -27.482 1.00 94.12 261 GLY A O 1
ATOM 2094 N N . SER A 1 262 ? 20.673 2.038 -25.548 1.00 95.75 262 SER A N 1
ATOM 2095 C CA . SER A 1 262 ? 20.223 0.697 -25.190 1.00 95.75 262 SER A CA 1
ATOM 2096 C C . SER A 1 262 ? 20.346 0.497 -23.687 1.00 95.75 262 SER A C 1
ATOM 2098 O O . SER A 1 262 ? 21.196 1.118 -23.039 1.00 95.75 262 SER A O 1
ATOM 2100 N N . PHE A 1 263 ? 19.522 -0.391 -23.141 1.00 96.75 263 PHE A N 1
ATOM 2101 C CA . PHE A 1 263 ? 19.729 -0.917 -21.801 1.00 96.75 263 PHE A CA 1
ATOM 2102 C C . PHE A 1 263 ? 20.538 -2.207 -21.872 1.00 96.75 263 PHE A C 1
ATOM 2104 O O . PHE A 1 263 ? 20.163 -3.163 -22.545 1.00 96.75 263 PHE A O 1
ATOM 2111 N N . LYS A 1 264 ? 21.654 -2.244 -21.145 1.00 96.88 264 LYS A N 1
ATOM 2112 C CA . LYS A 1 264 ? 22.466 -3.442 -20.949 1.00 96.88 264 LYS A CA 1
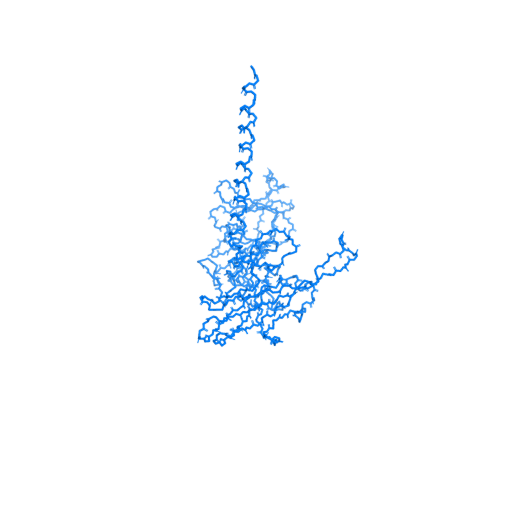ATOM 2113 C C . LYS A 1 264 ? 22.109 -4.068 -19.609 1.00 96.88 264 LYS A C 1
ATOM 2115 O O . LYS A 1 264 ? 22.309 -3.439 -18.570 1.00 96.88 264 LYS A O 1
ATOM 2120 N N . LEU A 1 265 ? 21.612 -5.304 -19.634 1.00 98.00 265 LEU A N 1
ATOM 2121 C CA . LEU A 1 265 ? 21.294 -6.053 -18.420 1.00 98.00 265 LEU A CA 1
ATOM 2122 C C . LEU A 1 265 ? 22.574 -6.285 -17.604 1.00 98.00 265 LEU A C 1
ATOM 2124 O O . LEU A 1 265 ? 23.539 -6.868 -18.104 1.00 98.00 265 LEU A O 1
ATOM 2128 N N . LEU A 1 266 ? 22.586 -5.801 -16.364 1.00 98.12 266 LEU A N 1
ATOM 2129 C CA . LEU A 1 266 ? 23.663 -6.024 -15.400 1.00 98.12 266 LEU A CA 1
ATOM 2130 C C . LEU A 1 266 ? 23.374 -7.253 -14.545 1.00 98.12 266 LEU A C 1
ATOM 2132 O O . LEU A 1 266 ? 24.254 -8.085 -14.339 1.00 98.12 266 LEU A O 1
ATOM 2136 N N . SER A 1 267 ? 22.139 -7.371 -14.059 1.00 98.25 267 SER A N 1
ATOM 2137 C CA . SER A 1 267 ? 21.691 -8.526 -13.293 1.00 98.25 267 SER A CA 1
ATOM 2138 C C . SER A 1 267 ? 20.193 -8.758 -13.457 1.00 98.25 267 SER A C 1
ATOM 2140 O O . SER A 1 267 ? 19.421 -7.830 -13.709 1.00 98.25 267 SER A O 1
ATOM 2142 N N . LYS A 1 268 ? 19.807 -10.024 -13.309 1.00 98.38 268 LYS A N 1
ATOM 2143 C CA . LYS A 1 268 ? 18.426 -10.481 -13.202 1.00 98.38 268 LYS A CA 1
ATOM 2144 C C . LYS A 1 268 ? 18.340 -11.426 -12.011 1.00 98.38 268 LYS A C 1
ATOM 2146 O O . LYS A 1 268 ? 19.211 -12.284 -11.860 1.00 98.38 268 LYS A O 1
ATOM 2151 N N . GLN A 1 269 ? 17.338 -11.235 -11.166 1.00 98.25 269 GLN A N 1
ATOM 2152 C CA . GLN A 1 269 ? 17.101 -12.052 -9.980 1.00 98.25 269 GLN A CA 1
ATOM 2153 C C . GLN A 1 269 ? 15.625 -12.414 -9.893 1.00 98.25 269 GLN A C 1
ATOM 2155 O O . GLN A 1 269 ? 14.768 -11.580 -10.191 1.00 98.25 269 GLN A O 1
ATOM 2160 N N . ASP A 1 270 ? 15.361 -13.627 -9.430 1.00 98.25 270 ASP A N 1
ATOM 2161 C CA . ASP A 1 270 ? 14.017 -14.087 -9.120 1.00 98.25 270 ASP A CA 1
ATOM 2162 C C . ASP A 1 270 ? 13.806 -13.862 -7.620 1.00 98.25 270 ASP A C 1
ATOM 2164 O O . ASP A 1 270 ? 14.587 -14.343 -6.795 1.00 98.25 270 ASP A O 1
ATOM 2168 N N . ILE A 1 271 ? 12.785 -13.085 -7.282 1.0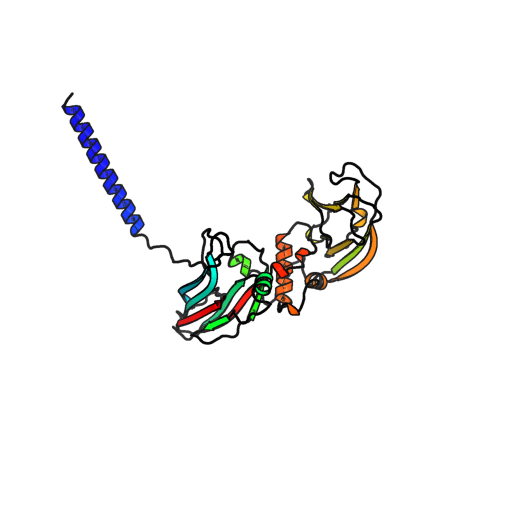0 98.25 271 ILE A N 1
ATOM 2169 C CA . ILE A 1 271 ? 12.330 -12.830 -5.914 1.00 98.25 271 ILE A CA 1
ATOM 2170 C C . ILE A 1 271 ? 10.841 -13.168 -5.829 1.00 98.25 271 ILE A C 1
ATOM 2172 O O . ILE A 1 271 ? 10.193 -13.454 -6.838 1.00 98.25 271 ILE A O 1
ATOM 2176 N N . THR A 1 272 ? 10.278 -13.127 -4.633 1.00 98.25 272 THR A N 1
ATOM 2177 C CA . THR A 1 272 ? 8.832 -13.249 -4.446 1.00 98.25 272 THR A CA 1
ATOM 2178 C C . THR A 1 272 ? 8.170 -11.870 -4.397 1.00 98.25 272 THR A C 1
ATOM 2180 O O . THR A 1 272 ? 8.817 -10.851 -4.135 1.00 98.25 272 THR A O 1
ATOM 2183 N N . PHE A 1 273 ? 6.861 -11.805 -4.634 1.00 98.25 273 PHE A N 1
ATOM 2184 C CA . PHE A 1 273 ? 6.107 -10.572 -4.421 1.00 98.25 273 PHE A CA 1
ATOM 2185 C C . PHE A 1 273 ? 6.120 -10.165 -2.945 1.00 98.25 273 PHE A C 1
ATOM 2187 O O . PHE A 1 273 ? 6.156 -8.975 -2.657 1.00 98.25 273 PHE A O 1
ATOM 2194 N N . GLY A 1 274 ? 6.184 -11.126 -2.018 1.00 98.06 274 GLY A N 1
ATOM 2195 C CA . GLY A 1 274 ? 6.439 -10.870 -0.603 1.00 98.06 274 GLY A CA 1
ATOM 2196 C C . GLY A 1 274 ? 7.747 -10.107 -0.383 1.00 98.06 274 GLY A C 1
ATOM 2197 O O . GLY A 1 274 ? 7.735 -9.070 0.276 1.00 98.06 274 GLY A O 1
ATOM 2198 N N . ASP A 1 275 ? 8.853 -10.546 -0.991 1.00 98.19 275 ASP A N 1
ATOM 2199 C CA . ASP A 1 275 ? 10.140 -9.836 -0.897 1.00 98.19 275 ASP A CA 1
ATOM 2200 C C . ASP A 1 275 ? 10.034 -8.396 -1.418 1.00 98.19 275 ASP A C 1
ATOM 2202 O O . ASP A 1 275 ? 10.562 -7.468 -0.803 1.00 98.19 275 ASP A O 1
ATOM 2206 N N . LEU A 1 276 ? 9.319 -8.192 -2.532 1.00 97.81 276 LEU A N 1
ATOM 2207 C CA . LEU A 1 276 ? 9.087 -6.857 -3.085 1.00 97.81 276 LEU A CA 1
ATOM 2208 C C . LEU A 1 276 ? 8.186 -6.002 -2.174 1.00 97.81 276 LEU A C 1
ATOM 2210 O O . LEU A 1 276 ? 8.477 -4.827 -1.953 1.00 97.81 276 LEU A O 1
ATOM 2214 N N . ALA A 1 277 ? 7.122 -6.581 -1.613 1.00 97.94 277 ALA A N 1
ATOM 2215 C CA . ALA A 1 277 ? 6.205 -5.918 -0.688 1.00 97.94 277 ALA A CA 1
ATOM 2216 C C . ALA A 1 277 ? 6.911 -5.451 0.592 1.00 97.94 277 ALA A C 1
ATOM 2218 O O . ALA A 1 277 ? 6.631 -4.366 1.104 1.00 97.94 277 ALA A O 1
ATOM 2219 N N . TYR A 1 278 ? 7.879 -6.226 1.076 1.00 98.06 278 TYR A N 1
ATOM 2220 C CA . TYR A 1 278 ? 8.647 -5.908 2.278 1.00 98.06 278 TYR A CA 1
ATOM 2221 C C . TYR A 1 278 ? 9.941 -5.130 2.010 1.00 98.06 278 TYR A C 1
ATOM 2223 O O . TYR A 1 278 ? 10.695 -4.887 2.948 1.00 98.06 278 TYR A O 1
ATOM 2231 N N . GLN A 1 279 ? 10.214 -4.685 0.777 1.00 96.31 279 GLN A N 1
ATOM 2232 C CA . GLN A 1 279 ? 11.507 -4.069 0.441 1.00 96.31 279 GLN A CA 1
ATOM 2233 C C . GLN A 1 279 ? 11.827 -2.786 1.240 1.00 96.31 279 GLN A C 1
ATOM 2235 O O . GLN A 1 279 ? 12.998 -2.460 1.424 1.00 96.31 279 GLN A O 1
ATOM 2240 N N . TYR A 1 280 ? 10.798 -2.064 1.703 1.00 96.25 280 TYR A N 1
ATOM 2241 C CA . TYR A 1 280 ? 10.922 -0.858 2.538 1.00 96.25 280 TYR A CA 1
ATOM 2242 C C . TYR A 1 280 ? 10.431 -1.070 3.977 1.00 96.25 280 TYR A C 1
ATOM 2244 O O . TYR A 1 280 ? 10.297 -0.101 4.722 1.00 96.25 280 TYR A O 1
ATOM 2252 N N . TYR A 1 281 ? 10.128 -2.311 4.361 1.00 97.31 281 TYR A N 1
ATOM 2253 C CA . TYR A 1 281 ? 9.697 -2.630 5.716 1.00 97.31 281 TYR A CA 1
ATOM 2254 C C . TYR A 1 281 ? 10.869 -2.492 6.695 1.00 97.31 281 TYR A C 1
ATOM 2256 O O . TYR A 1 281 ? 11.954 -3.021 6.450 1.00 97.31 281 TYR A O 1
ATOM 2264 N N . ASP A 1 282 ? 10.625 -1.828 7.823 1.00 95.06 282 ASP A N 1
ATOM 2265 C CA . ASP A 1 282 ? 11.555 -1.735 8.947 1.00 95.06 282 ASP A CA 1
ATOM 2266 C C . ASP A 1 282 ? 10.825 -2.149 10.231 1.00 95.06 282 ASP A C 1
ATOM 2268 O O . ASP A 1 282 ? 9.778 -1.595 10.574 1.00 95.06 282 ASP A O 1
ATOM 2272 N N . GLU A 1 283 ? 11.382 -3.122 10.952 1.00 93.94 283 GLU A N 1
ATOM 2273 C CA . GLU A 1 283 ? 10.832 -3.604 12.226 1.00 93.94 283 GLU A CA 1
ATOM 2274 C C . GLU A 1 283 ? 10.785 -2.493 13.288 1.00 93.94 283 GLU A C 1
ATOM 2276 O O . GLU A 1 283 ? 9.921 -2.511 14.166 1.00 93.94 283 GLU A O 1
ATOM 2281 N N . ASN A 1 284 ? 11.652 -1.479 13.180 1.00 91.31 284 ASN A N 1
ATOM 2282 C CA . ASN A 1 284 ? 11.672 -0.333 14.090 1.00 91.31 284 ASN A CA 1
ATOM 2283 C C . ASN A 1 284 ? 10.443 0.574 13.947 1.00 91.31 284 ASN A C 1
ATOM 2285 O O . ASN A 1 284 ? 10.189 1.385 14.833 1.00 91.31 284 ASN A O 1
ATOM 2289 N N . TYR A 1 285 ? 9.661 0.445 12.870 1.00 90.38 285 TYR A N 1
ATOM 2290 C CA . TYR A 1 285 ? 8.414 1.196 12.722 1.00 90.38 285 TYR A CA 1
ATOM 2291 C C . TYR A 1 285 ? 7.305 0.716 13.666 1.00 90.38 285 TYR A C 1
ATOM 2293 O O . TYR A 1 285 ? 6.295 1.402 13.793 1.00 90.38 285 TYR A O 1
ATOM 2301 N N . GLY A 1 286 ? 7.454 -0.452 14.307 1.00 90.31 286 GLY A N 1
ATOM 2302 C CA . GLY A 1 286 ? 6.418 -1.024 15.178 1.00 90.31 286 GLY A CA 1
ATOM 2303 C C . GLY A 1 286 ? 5.179 -1.528 14.426 1.00 90.31 286 GLY A C 1
ATOM 2304 O O . GLY A 1 286 ? 4.184 -1.891 15.045 1.00 90.31 286 GLY A O 1
ATOM 2305 N N . VAL A 1 287 ? 5.243 -1.573 13.093 1.00 95.25 287 VAL A N 1
ATOM 2306 C CA . VAL A 1 287 ? 4.162 -2.020 12.210 1.00 95.25 287 VAL A CA 1
ATOM 2307 C C . VAL A 1 287 ? 4.265 -3.531 12.020 1.00 95.25 287 VAL A C 1
ATOM 2309 O O . VAL A 1 287 ? 5.348 -4.066 11.755 1.00 95.25 287 VAL A O 1
ATOM 2312 N N . SER A 1 288 ? 3.142 -4.241 12.130 1.00 96.19 288 SER A N 1
ATOM 2313 C CA . SER A 1 288 ? 3.111 -5.680 11.859 1.00 96.19 288 SER A CA 1
ATOM 2314 C C . SER A 1 288 ? 3.390 -5.965 10.375 1.00 96.19 288 SER A C 1
ATOM 2316 O O . SER A 1 288 ? 3.049 -5.170 9.498 1.00 96.19 288 SER A O 1
ATOM 2318 N N . LYS A 1 289 ? 3.992 -7.121 10.055 1.00 96.94 289 LYS A N 1
ATOM 2319 C CA . LYS A 1 289 ? 4.197 -7.515 8.647 1.00 96.94 289 LYS A CA 1
ATOM 2320 C C . LYS A 1 289 ? 2.875 -7.620 7.884 1.00 96.94 289 LYS A C 1
ATOM 2322 O O . LYS A 1 289 ? 2.822 -7.234 6.722 1.00 96.94 289 LYS A O 1
ATOM 2327 N N . THR A 1 290 ? 1.818 -8.094 8.541 1.00 97.19 290 THR A N 1
ATOM 2328 C CA . THR A 1 290 ? 0.482 -8.177 7.945 1.00 97.19 290 THR A CA 1
ATOM 2329 C C . THR A 1 290 ? -0.041 -6.799 7.557 1.00 97.19 290 THR A C 1
ATOM 2331 O O . THR A 1 290 ? -0.377 -6.593 6.394 1.00 97.19 290 THR A O 1
ATOM 2334 N N . ASP A 1 291 ? -0.049 -5.844 8.489 1.00 97.56 291 ASP A N 1
ATOM 2335 C CA . ASP A 1 291 ? -0.560 -4.497 8.222 1.00 97.56 291 ASP A CA 1
ATOM 2336 C C . ASP A 1 291 ? 0.285 -3.788 7.150 1.00 97.56 291 ASP A C 1
ATOM 2338 O O . ASP A 1 291 ? -0.257 -3.140 6.255 1.00 97.56 291 ASP A O 1
ATOM 2342 N N . TRP A 1 292 ? 1.613 -3.972 7.170 1.00 98.12 292 TRP A N 1
ATOM 2343 C CA . TRP A 1 292 ? 2.493 -3.448 6.124 1.00 98.12 292 TRP A CA 1
ATOM 2344 C C . TRP A 1 292 ? 2.149 -4.016 4.744 1.00 98.12 292 TRP A C 1
ATOM 2346 O O . TRP A 1 292 ? 1.998 -3.262 3.782 1.00 98.12 292 TRP A O 1
ATOM 2356 N N . TYR A 1 293 ? 2.012 -5.340 4.630 1.00 98.00 293 TYR A N 1
ATOM 2357 C CA . TYR A 1 293 ? 1.670 -5.976 3.359 1.00 98.00 293 TYR A CA 1
ATOM 2358 C C . TYR A 1 293 ? 0.297 -5.514 2.865 1.00 98.00 293 TYR A C 1
ATOM 2360 O O . TYR A 1 293 ? 0.157 -5.147 1.699 1.00 98.00 293 TYR A O 1
ATOM 2368 N N . ASN A 1 294 ? -0.704 -5.491 3.746 1.00 97.56 294 ASN A N 1
ATOM 2369 C CA . ASN A 1 294 ? -2.057 -5.041 3.419 1.00 97.56 294 ASN A CA 1
ATOM 2370 C C . ASN A 1 294 ? -2.055 -3.583 2.948 1.00 97.56 294 ASN A C 1
ATOM 2372 O O . ASN A 1 294 ? -2.757 -3.240 1.997 1.00 97.56 294 ASN A O 1
ATOM 2376 N N . ALA A 1 295 ? -1.202 -2.744 3.539 1.00 97.06 295 ALA A N 1
ATOM 2377 C CA . ALA A 1 295 ? -1.033 -1.372 3.100 1.00 97.06 295 ALA A CA 1
ATOM 2378 C C . ALA A 1 295 ? -0.360 -1.255 1.721 1.00 97.06 295 ALA A C 1
ATOM 2380 O O . ALA A 1 295 ? -0.771 -0.431 0.903 1.00 97.06 295 ALA A O 1
ATOM 2381 N N . VAL A 1 296 ? 0.642 -2.090 1.421 1.00 97.56 296 VAL A N 1
ATOM 2382 C CA . VAL A 1 296 ? 1.239 -2.170 0.074 1.00 97.56 296 VAL A CA 1
ATOM 2383 C C . VAL A 1 296 ? 0.208 -2.643 -0.949 1.00 97.56 296 VAL A C 1
ATOM 2385 O O . VAL A 1 296 ? 0.114 -2.064 -2.031 1.00 97.56 296 VAL A O 1
ATOM 2388 N N . TYR A 1 297 ? -0.597 -3.652 -0.609 1.00 96.56 297 TYR A N 1
ATOM 2389 C CA . TYR A 1 297 ? -1.687 -4.124 -1.458 1.00 96.56 297 TYR A CA 1
ATOM 2390 C C . TYR A 1 297 ? -2.659 -2.982 -1.791 1.00 96.56 297 TYR A C 1
ATOM 2392 O O . TYR A 1 297 ? -2.896 -2.708 -2.965 1.00 96.56 297 TYR A O 1
ATOM 2400 N N . ALA A 1 298 ? -3.147 -2.261 -0.780 1.00 95.50 298 ALA A N 1
ATOM 2401 C CA . ALA A 1 298 ? -4.040 -1.114 -0.954 1.00 95.50 298 ALA A CA 1
ATOM 2402 C C . ALA A 1 298 ? -3.420 -0.010 -1.831 1.00 95.50 298 ALA A C 1
ATOM 2404 O O . ALA A 1 298 ? -4.033 0.449 -2.792 1.00 95.50 298 ALA A O 1
ATOM 2405 N N . SER A 1 299 ? -2.156 0.344 -1.577 1.00 95.75 299 SER A N 1
ATOM 2406 C CA . SER A 1 299 ? -1.389 1.309 -2.377 1.00 95.75 299 SER A CA 1
ATOM 2407 C C . SER A 1 299 ? -1.322 0.932 -3.865 1.00 95.75 299 SER A C 1
ATOM 2409 O O . SER A 1 299 ? -1.403 1.792 -4.745 1.00 95.75 299 SER A O 1
ATOM 2411 N N . LEU A 1 300 ? -1.208 -0.365 -4.174 1.00 95.06 300 LEU A N 1
ATOM 2412 C CA . LEU A 1 300 ? -1.219 -0.867 -5.550 1.00 95.06 300 LEU A CA 1
ATOM 2413 C C . LEU A 1 300 ? -2.618 -0.831 -6.180 1.00 95.06 300 LEU A C 1
ATOM 2415 O O . LEU A 1 300 ? -2.733 -0.588 -7.383 1.00 95.06 300 LEU A O 1
ATOM 2419 N N . LYS A 1 301 ? -3.682 -1.029 -5.390 1.00 92.44 301 LYS A N 1
ATOM 2420 C CA . LYS A 1 301 ? -5.069 -0.895 -5.867 1.00 92.44 301 LYS A CA 1
ATOM 2421 C C . LYS A 1 301 ? -5.397 0.545 -6.251 1.00 92.44 301 LYS A C 1
ATOM 2423 O O . LYS A 1 301 ? -6.020 0.742 -7.288 1.00 92.44 301 LYS A O 1
ATOM 2428 N N . GLU A 1 302 ? -4.887 1.533 -5.519 1.00 88.94 302 GLU A N 1
ATOM 2429 C CA . GLU A 1 302 ? -5.072 2.955 -5.851 1.00 88.94 302 GLU A CA 1
ATOM 2430 C C . GLU A 1 302 ? -4.493 3.346 -7.215 1.00 88.94 302 GLU A C 1
ATOM 2432 O O . GLU A 1 302 ? -5.035 4.196 -7.927 1.00 88.94 302 GLU A O 1
ATOM 2437 N N . VAL A 1 303 ? -3.370 2.737 -7.601 1.00 85.50 303 VAL A N 1
ATOM 2438 C CA . VAL A 1 303 ? -2.742 3.015 -8.898 1.00 85.50 303 VAL A CA 1
ATOM 2439 C C . VAL A 1 303 ? -3.240 2.099 -10.007 1.00 85.50 303 VAL A C 1
ATOM 2441 O O . VAL A 1 303 ? -2.877 2.330 -11.151 1.00 85.50 303 VAL A O 1
ATOM 2444 N N . TYR A 1 304 ? -4.083 1.103 -9.738 1.00 83.50 304 TYR A N 1
ATOM 2445 C CA . TYR A 1 304 ? -4.634 0.217 -10.766 1.00 83.50 304 TYR A CA 1
ATOM 2446 C C . TYR A 1 304 ? -5.518 0.989 -11.773 1.00 83.50 304 TYR A C 1
ATOM 2448 O O . TYR A 1 304 ? -6.327 1.820 -11.357 1.00 83.50 304 TYR A O 1
ATOM 2456 N N . PRO A 1 305 ? -5.432 0.742 -13.101 1.00 83.38 305 PRO A N 1
ATOM 2457 C CA . PRO A 1 305 ? -4.588 -0.208 -13.837 1.00 83.38 305 PRO A CA 1
ATOM 2458 C C . PRO A 1 305 ? -3.301 0.420 -14.404 1.00 83.38 305 PRO A C 1
ATOM 2460 O O . PRO A 1 305 ? -2.918 0.139 -15.533 1.00 83.38 305 PRO A O 1
ATOM 2463 N N . LYS A 1 306 ? -2.643 1.311 -13.668 1.00 90.12 306 LYS A N 1
ATOM 2464 C CA . LYS A 1 306 ? -1.413 1.992 -14.091 1.00 90.12 306 LYS A CA 1
ATOM 2465 C C . LYS A 1 306 ? -0.177 1.207 -13.659 1.00 90.12 306 LYS A C 1
ATOM 2467 O O . LYS A 1 306 ? -0.233 0.317 -12.815 1.00 90.12 306 LYS A O 1
ATOM 2472 N N . ILE A 1 307 ? 0.958 1.577 -14.244 1.00 93.00 307 ILE A N 1
ATOM 2473 C CA . ILE A 1 307 ? 2.272 1.045 -13.876 1.00 93.00 307 ILE A CA 1
ATOM 2474 C C . ILE A 1 307 ? 2.625 1.531 -12.470 1.00 93.00 307 ILE A C 1
ATOM 2476 O O . ILE A 1 307 ? 2.583 2.734 -12.202 1.00 93.00 307 ILE A O 1
ATOM 2480 N N . ALA A 1 308 ? 2.997 0.605 -11.589 1.00 93.31 308 ALA A N 1
ATOM 2481 C CA . ALA A 1 308 ? 3.379 0.941 -10.227 1.00 93.31 308 ALA A CA 1
ATOM 2482 C C . ALA A 1 308 ? 4.789 1.548 -10.176 1.00 93.31 308 ALA A C 1
ATOM 2484 O O . ALA A 1 308 ? 5.689 1.188 -10.942 1.00 93.31 308 ALA A O 1
ATOM 2485 N N . LEU A 1 309 ? 4.988 2.459 -9.229 1.00 91.75 309 LEU A N 1
ATOM 2486 C CA . LEU A 1 309 ? 6.285 3.054 -8.924 1.00 91.75 309 LEU A CA 1
ATOM 2487 C C . LEU A 1 309 ? 6.875 2.432 -7.658 1.00 91.75 309 LEU A C 1
ATOM 2489 O O . LEU A 1 309 ? 6.138 1.925 -6.816 1.00 91.75 309 LEU A O 1
ATOM 2493 N N . GLY A 1 310 ? 8.197 2.516 -7.485 1.00 89.88 310 GLY A N 1
ATOM 2494 C CA . GLY A 1 310 ? 8.875 2.024 -6.277 1.00 89.88 310 GLY A CA 1
ATOM 2495 C C . GLY A 1 310 ? 8.253 2.562 -4.982 1.00 89.88 310 GLY A C 1
ATOM 2496 O O . GLY A 1 310 ? 8.033 1.809 -4.037 1.00 89.88 310 GLY A O 1
ATOM 2497 N N . TYR A 1 311 ? 7.831 3.834 -4.965 1.00 88.62 311 TYR A N 1
ATOM 2498 C CA . TYR A 1 311 ? 7.184 4.422 -3.787 1.00 88.62 311 TYR A CA 1
ATOM 2499 C C . TYR A 1 311 ? 5.827 3.793 -3.442 1.00 88.62 311 TYR A C 1
ATOM 2501 O O . TYR A 1 311 ? 5.411 3.911 -2.295 1.00 88.62 311 TYR A O 1
ATOM 2509 N N . CYS A 1 312 ? 5.144 3.111 -4.373 1.00 93.38 312 CYS A N 1
ATOM 2510 C CA . CYS A 1 312 ? 3.903 2.390 -4.063 1.00 93.38 312 CYS A CA 1
ATOM 2511 C C . CYS A 1 312 ? 4.137 1.310 -2.993 1.00 93.38 312 CYS A C 1
ATOM 2513 O O . CYS A 1 312 ? 3.212 0.958 -2.271 1.00 93.38 312 CYS A O 1
ATOM 2515 N N . PHE A 1 313 ? 5.377 0.832 -2.860 1.00 95.88 313 PHE A N 1
ATOM 2516 C CA . PHE A 1 313 ? 5.809 -0.135 -1.854 1.00 95.88 313 PHE A CA 1
ATOM 2517 C C . PHE A 1 313 ? 6.368 0.532 -0.585 1.00 95.88 313 PHE A C 1
ATOM 2519 O O . PHE A 1 313 ? 6.534 -0.132 0.434 1.00 95.88 313 PHE A O 1
ATOM 2526 N N . ASN A 1 314 ? 6.672 1.836 -0.624 1.00 95.00 314 ASN A N 1
ATOM 2527 C CA . ASN A 1 314 ? 7.098 2.610 0.543 1.00 95.00 314 ASN A CA 1
ATOM 2528 C C . ASN A 1 314 ? 5.890 3.314 1.169 1.00 95.00 314 ASN A C 1
ATOM 2530 O O . ASN A 1 314 ? 5.659 4.510 0.981 1.00 95.00 314 ASN A O 1
ATOM 2534 N N . VAL A 1 315 ? 5.111 2.541 1.918 1.00 96.19 315 VAL A N 1
ATOM 2535 C CA . VAL A 1 315 ? 3.826 2.984 2.471 1.00 96.19 315 VAL A CA 1
ATOM 2536 C C . VAL A 1 315 ? 3.945 3.752 3.783 1.00 96.19 315 VAL A C 1
ATOM 2538 O O . VAL A 1 315 ? 2.935 4.241 4.268 1.00 96.19 315 VAL A O 1
ATOM 2541 N N . TYR A 1 316 ? 5.149 3.939 4.339 1.00 95.31 316 TYR A N 1
ATOM 2542 C CA . TYR A 1 316 ? 5.371 4.545 5.663 1.00 95.31 316 TYR A CA 1
ATOM 2543 C C . TYR A 1 316 ? 4.611 5.865 5.886 1.00 95.31 316 TYR A C 1
ATOM 2545 O O . TYR A 1 316 ? 4.015 6.088 6.940 1.00 95.31 316 TYR A O 1
ATOM 2553 N N . ARG A 1 317 ? 4.583 6.748 4.878 1.00 92.88 317 ARG A N 1
ATOM 2554 C CA . ARG A 1 317 ? 3.864 8.032 4.975 1.00 92.88 317 ARG A CA 1
ATOM 2555 C C . ARG A 1 317 ? 2.343 7.874 4.957 1.00 92.88 317 ARG A C 1
ATOM 2557 O O . ARG A 1 317 ? 1.638 8.751 5.439 1.00 92.88 317 ARG A O 1
ATOM 2564 N N . ASN A 1 318 ? 1.845 6.774 4.419 1.00 94.38 318 ASN A N 1
ATOM 2565 C CA . ASN A 1 318 ? 0.433 6.490 4.208 1.00 94.38 318 ASN A CA 1
ATOM 2566 C C . ASN A 1 318 ? -0.140 5.483 5.209 1.00 94.38 318 ASN A C 1
ATOM 2568 O O . ASN A 1 318 ? -1.303 5.121 5.087 1.00 94.38 318 ASN A O 1
ATOM 2572 N N . LEU A 1 319 ? 0.642 5.048 6.199 1.00 95.19 319 LEU A N 1
ATOM 2573 C CA . LEU A 1 319 ? 0.143 4.211 7.284 1.00 95.19 319 LEU A CA 1
ATOM 2574 C C . LEU A 1 319 ? -0.681 5.059 8.250 1.00 95.19 319 LEU A C 1
ATOM 2576 O O . LEU A 1 319 ? -0.132 5.915 8.945 1.00 95.19 319 LEU A O 1
ATOM 2580 N N . TYR A 1 320 ? -1.987 4.824 8.271 1.00 91.69 320 TYR A N 1
ATOM 2581 C CA . TYR A 1 320 ? -2.931 5.421 9.202 1.00 91.69 320 TYR A CA 1
ATOM 2582 C C . TYR A 1 320 ? -3.068 4.518 10.425 1.00 91.69 320 TYR A C 1
ATOM 2584 O O . TYR A 1 320 ? -3.326 3.323 10.282 1.00 91.69 320 TYR A O 1
ATOM 2592 N N . CYS A 1 321 ? -2.805 5.073 11.606 1.00 90.44 321 CYS A N 1
ATOM 2593 C CA . CYS A 1 321 ? -2.715 4.325 12.854 1.00 90.44 321 CYS A CA 1
ATOM 2594 C C . CYS A 1 321 ? -4.075 4.202 13.531 1.00 90.44 321 CYS A C 1
ATOM 2596 O O . CYS A 1 321 ? -4.845 5.163 13.581 1.00 90.44 321 CYS A O 1
ATOM 2598 N N . TRP A 1 322 ? -4.297 3.051 14.154 1.00 89.94 322 TRP A N 1
ATOM 2599 C CA . TRP A 1 322 ? -5.505 2.733 14.895 1.00 89.94 322 TRP A CA 1
ATOM 2600 C C . TRP A 1 322 ? -5.160 2.130 16.246 1.00 89.94 322 TRP A C 1
ATOM 2602 O O . TRP A 1 322 ? -4.231 1.329 16.355 1.00 89.94 322 TRP A O 1
ATOM 2612 N N . PHE A 1 323 ? -5.955 2.455 17.257 1.00 88.88 323 PHE A N 1
ATOM 2613 C CA . PHE A 1 323 ? -6.085 1.603 18.428 1.00 88.88 323 PHE A CA 1
ATOM 2614 C C . PHE A 1 323 ? -7.120 0.528 18.162 1.00 88.88 323 PHE A C 1
ATOM 2616 O O . PHE A 1 323 ? -8.211 0.853 17.716 1.00 88.88 323 PHE A O 1
ATOM 2623 N N . GLU A 1 324 ? -6.800 -0.713 18.501 1.00 89.25 324 GLU A N 1
ATOM 2624 C CA . GLU A 1 324 ? -7.716 -1.848 18.504 1.00 89.25 324 GLU A CA 1
ATOM 2625 C C . GLU A 1 324 ? -7.717 -2.500 19.890 1.00 89.25 324 GLU A C 1
ATOM 2627 O O . GLU A 1 324 ? -6.659 -2.783 20.457 1.00 89.25 324 GLU A O 1
ATOM 2632 N N . TYR A 1 325 ? -8.895 -2.710 20.469 1.00 88.62 325 TYR A N 1
ATOM 2633 C CA . TYR A 1 325 ? -9.049 -3.319 21.791 1.00 88.62 325 TYR A CA 1
ATOM 2634 C C . TYR A 1 325 ? -10.445 -3.911 21.963 1.00 88.62 325 TYR A C 1
ATOM 2636 O O . TYR A 1 325 ? -11.399 -3.524 21.289 1.00 88.62 325 TYR A O 1
ATOM 2644 N N . ASP A 1 326 ? -10.565 -4.837 22.908 1.00 87.38 326 ASP A N 1
ATOM 2645 C CA . ASP A 1 326 ? -11.841 -5.450 23.249 1.00 87.38 326 ASP A CA 1
ATOM 2646 C C . ASP A 1 326 ? -12.459 -4.787 24.479 1.00 87.38 326 ASP A C 1
ATOM 2648 O O . ASP A 1 326 ? -11.786 -4.469 25.462 1.00 87.38 326 ASP A O 1
ATOM 2652 N N . MET A 1 327 ? -13.779 -4.648 24.451 1.00 84.25 327 MET A N 1
ATOM 2653 C CA . MET A 1 327 ? -14.595 -4.272 25.596 1.00 84.25 327 MET A CA 1
ATOM 2654 C C . MET A 1 327 ? -15.584 -5.397 25.905 1.00 84.25 327 MET A C 1
ATOM 2656 O O . MET A 1 327 ? -16.174 -6.000 25.006 1.00 84.25 327 MET A O 1
ATOM 2660 N N . THR A 1 328 ? -15.781 -5.679 27.192 1.00 88.69 328 THR A N 1
ATOM 2661 C CA . THR A 1 328 ? -16.779 -6.643 27.675 1.00 88.69 328 THR A CA 1
ATOM 2662 C C . THR A 1 328 ? -17.794 -5.914 28.539 1.00 88.69 328 THR A C 1
ATOM 2664 O O . THR A 1 328 ? -17.405 -5.176 29.437 1.00 88.69 328 THR A O 1
ATOM 2667 N N . PHE A 1 329 ? -19.075 -6.144 28.265 1.00 87.25 329 PHE A N 1
ATOM 2668 C CA . PHE A 1 329 ? -20.207 -5.533 28.947 1.00 87.25 329 PHE A CA 1
ATOM 2669 C C . PHE A 1 329 ? -21.067 -6.617 29.590 1.00 87.25 329 PHE A C 1
ATOM 2671 O O . PHE A 1 329 ? -21.527 -7.541 28.911 1.00 87.25 329 PHE A O 1
ATOM 2678 N N . ALA A 1 330 ? -21.371 -6.470 30.872 1.00 94.75 330 ALA A N 1
ATOM 2679 C CA . ALA A 1 330 ? -22.443 -7.204 31.523 1.00 94.75 330 ALA A CA 1
ATOM 2680 C C . ALA A 1 330 ? -23.820 -6.822 30.922 1.00 94.75 330 ALA A C 1
ATOM 2682 O O . ALA A 1 330 ? -23.946 -5.807 30.222 1.00 94.75 330 ALA A O 1
ATOM 2683 N N . PRO A 1 331 ? -24.877 -7.622 31.167 1.00 94.44 331 PRO A N 1
ATOM 2684 C CA . PRO A 1 331 ? -26.238 -7.274 30.762 1.00 94.44 331 PRO A CA 1
ATOM 2685 C C . PRO A 1 331 ? -26.637 -5.869 31.222 1.00 94.44 331 PRO A C 1
ATOM 2687 O O . PRO A 1 331 ? -26.480 -5.543 32.400 1.00 94.44 331 PRO A O 1
ATOM 2690 N N . GLN A 1 332 ? -27.184 -5.061 30.311 1.00 92.69 332 GLN A N 1
ATOM 2691 C CA . GLN A 1 332 ? -27.638 -3.687 30.584 1.00 92.69 332 GLN A CA 1
ATOM 2692 C C . GLN A 1 332 ? -26.547 -2.716 31.091 1.00 92.69 332 GLN A C 1
ATOM 2694 O O . GLN A 1 332 ? -26.874 -1.627 31.570 1.00 92.69 332 GLN A O 1
ATOM 2699 N N . GLU A 1 333 ? -25.263 -3.086 31.012 1.00 94.56 333 GLU A N 1
ATOM 2700 C CA . GLU A 1 333 ? -24.159 -2.270 31.521 1.00 94.56 333 GLU A CA 1
ATOM 2701 C C . GLU A 1 333 ? -23.861 -1.067 30.624 1.00 94.56 333 GLU A C 1
ATOM 2703 O O . GLU A 1 333 ? -23.924 -1.146 29.393 1.00 94.56 333 GLU A O 1
ATOM 2708 N N . THR A 1 334 ? -23.471 0.030 31.274 1.00 92.31 334 THR A N 1
ATOM 2709 C CA . THR A 1 334 ? -22.948 1.238 30.641 1.00 92.31 334 THR A CA 1
ATOM 2710 C C . THR A 1 334 ? -21.472 1.406 31.001 1.00 92.31 334 THR A C 1
ATOM 2712 O O . THR A 1 334 ? -21.127 1.405 32.182 1.00 92.31 334 THR A O 1
ATOM 2715 N N . LEU A 1 335 ? -20.618 1.601 29.994 1.00 90.25 335 LEU A N 1
ATOM 2716 C CA . LEU A 1 335 ? -19.186 1.877 30.149 1.00 90.25 335 LEU A CA 1
ATOM 2717 C C . LEU A 1 335 ? -18.827 3.212 29.491 1.00 90.25 335 LEU A C 1
ATOM 2719 O O . LEU A 1 335 ? -19.373 3.564 28.445 1.00 90.25 335 LEU A O 1
ATOM 2723 N N . VAL A 1 336 ? -17.877 3.938 30.078 1.00 89.81 336 VAL A N 1
ATOM 2724 C CA . VAL A 1 336 ? -17.311 5.161 29.495 1.00 89.81 336 VAL A CA 1
ATOM 2725 C C . VAL A 1 336 ? -15.944 4.849 28.908 1.00 89.81 336 VAL A C 1
ATOM 2727 O O . VAL A 1 336 ? -15.028 4.480 29.635 1.00 89.81 336 VAL A O 1
ATOM 2730 N N . ASN A 1 337 ? -15.800 5.027 27.603 1.00 85.56 337 ASN A N 1
ATOM 2731 C CA . ASN A 1 337 ? -14.557 4.864 26.869 1.00 85.56 337 ASN A CA 1
ATOM 2732 C C . ASN A 1 337 ? -13.952 6.232 26.545 1.00 85.56 337 ASN A C 1
ATOM 2734 O O . ASN A 1 337 ? -14.586 7.037 25.871 1.00 85.56 337 ASN A O 1
ATOM 2738 N N . GLU A 1 338 ? -12.740 6.500 27.005 1.00 86.31 338 GLU A N 1
ATOM 2739 C CA . GLU A 1 338 ? -11.984 7.716 26.716 1.00 86.31 338 GLU A CA 1
ATOM 2740 C C . GLU A 1 338 ? -10.793 7.379 25.823 1.00 86.31 338 GLU A C 1
ATOM 2742 O O . GLU A 1 338 ? -9.993 6.508 26.163 1.00 86.31 338 GLU A O 1
ATOM 2747 N N . VAL A 1 339 ? -10.647 8.109 24.719 1.00 79.75 339 VAL A N 1
ATOM 2748 C CA . VAL A 1 339 ? -9.461 8.055 23.864 1.00 79.75 339 VAL A CA 1
ATOM 2749 C C . VAL A 1 339 ? -8.775 9.414 23.858 1.00 79.75 339 VAL A C 1
ATOM 2751 O O . VAL A 1 339 ? -9.431 10.454 23.745 1.00 79.75 339 VAL A O 1
ATOM 2754 N N . VAL A 1 340 ? -7.453 9.393 24.010 1.00 73.19 340 VAL A N 1
ATOM 2755 C CA . VAL A 1 340 ? -6.594 10.580 23.980 1.00 73.19 340 VAL A CA 1
ATOM 2756 C C . VAL A 1 340 ? -5.700 10.493 22.750 1.00 73.19 340 VAL A C 1
ATOM 2758 O O . VAL A 1 340 ? -4.993 9.491 22.591 1.00 73.19 340 VAL A O 1
ATOM 2761 N N . ALA A 1 341 ? -5.758 11.521 21.896 1.00 64.94 341 ALA A N 1
ATOM 2762 C CA . ALA A 1 341 ? -4.961 11.641 20.679 1.00 64.94 341 ALA A CA 1
ATOM 2763 C C . ALA A 1 341 ? -4.410 13.057 20.446 1.00 64.94 341 ALA A C 1
ATOM 2765 O O . ALA A 1 341 ? -5.057 14.056 20.856 1.00 64.94 341 ALA A O 1
#

Radius of gyration: 29.78 Å; Cα contacts (8 Å, |Δi|>4): 647; chains: 1; bounding box: 91×70×66 Å

Secondary structure (DSSP, 8-state):
-HHHHHHHHHHHHHHHHHHHHHHHHHHHHHTTSPP---------SS-------SSEE-STT-SEEEEEEEEEEEEEE-TTSTTSEEEEEEEEEEEEEE-SSS-EEEEEEEEEEEHHHHHHHHTT-GGG-EEEETTEEE--EEEEEE--TTPPP-HHHHHHT--SS----SS--TT-EEEEEEEEE--SS-EEEEE-TTS-GGGEEE-SPPSEEEE-TTS-EEEEEE---S-EEEEEESS---SSTTEEEESSTT--SB----EEEEEEEEEEHHHHHTTT--GGG---HHHHHHHHHHHHHHHTTSPEEGGGG--GGGEEEEEEEEEEE-TT-EEEEEEE-

Solvent-accessible surface area (backbone atoms only — not comparable to full-atom values): 19250 Å² total; per-residue (Å²): 116,69,78,62,53,58,54,51,52,53,52,51,54,50,52,50,52,53,52,49,52,51,52,52,53,52,53,54,54,63,72,66,49,81,77,70,82,89,64,56,61,68,80,67,102,67,94,74,94,75,78,41,62,48,70,44,73,74,43,82,91,55,59,60,43,78,79,42,79,48,80,46,75,41,75,41,78,42,88,92,45,102,78,28,73,40,79,68,45,42,38,43,36,37,34,36,32,27,75,38,92,50,74,46,75,37,44,39,38,31,72,68,52,34,47,50,55,51,36,70,75,42,77,69,55,61,84,76,45,51,43,24,50,72,86,40,78,51,86,61,44,80,45,39,18,48,43,66,83,91,60,82,89,44,76,72,69,52,47,70,41,60,49,96,57,73,70,65,58,101,72,58,36,53,78,34,49,23,40,41,37,36,24,34,63,70,39,74,76,25,23,37,37,36,62,37,68,98,52,68,32,75,29,37,34,32,56,54,85,60,79,42,75,49,72,43,98,86,71,29,49,31,45,26,30,70,51,83,64,74,67,47,46,40,36,21,49,75,51,92,70,73,64,46,86,33,52,45,35,10,71,37,88,87,62,82,44,78,48,82,54,52,54,45,80,74,49,76,45,84,46,34,37,40,58,57,44,46,68,65,67,54,77,88,72,72,59,52,70,40,28,51,42,23,18,25,51,49,41,49,57,74,47,57,78,41,66,41,45,43,62,42,36,51,41,62,70,25,27,33,30,27,43,39,39,78,49,79,32,54,48,62,30,74,47,43,38,38,41,37,80

Mean predicted aligned error: 11.94 Å